Protein AF-W2TQI2-F1 (afdb_monomer_lite)

Radius of gyration: 56.39 Å; chains: 1; bounding box: 100×40×180 Å

InterPro domains:
  IPR057134 Nuclear anchorage protein 1, spectrin-like repeat domain 3 [PF24611] (2-114)

Sequence (354 aa):
MIPVLEERANNWDAFVRIRDEADIELDKLRKPLDEVLSKPRRSTNDAKKDFDVISKERKNTNILSDKVRQLQELSELLDPLESAYADVRFIDVDAEQMEKQYDDVLNELSTEIEDENLLCDSVDHFNTEMNNICDLLAGNPSKENIENIEQFQIPALRAQLSMLKERHDEANHARKHVDPDSSRFAVLEDRMQSLDALLEDAKKAAEKDEQERLIVTLTIRLSQIEAIPLREITEDSLNDIEKQVHDLPKEKVEQLQKRIEDLRNAKEQQDHTVRDTIERLAKIEEAIAALPNRQDIPTIEDRLGRMRDIRESLLNLDITAEKDIDDRAENARKTIDDMTKRDEEELQNKILRK

Secondary structure (DSSP, 8-state):
--HHHHHHHHHHHHHHHHHHHHHHHHHHHHHHHHHHHTSPSB-HHHHHHHHHHHHHHHTTTHHHHHHHHHHHHHHHHTTT-HHHHHHHHHHHHHHHHHHHHHHHHHHHHHHHHHHHHHHHHHHHHHHHHHHHHHHHHHT---HHHHHHIIIIIHHHHHHHHHHHHHHHHHHHHH-SSBPP-HHHHHHHHHHHHHHHHHHHHHHHHHHHHHHHHHHHHHHHHHHHHHTS-GGG--HHHHHHHHHHHTTS-HHHHHHHHHHHHHHHHHHHHHHHHHHHHHHHHHHHHHHHHTSPPTTS-S-HHHHHHHHHHHHHHHHSSPPPS-HHHHHHHHHHHHHHHHHHHHHHHHHHHHHTT-

Organism: Necator americanus (NCBI:txid51031)

Foldseek 3Di:
DPVLVVVLVVLVVVLVVLLVVLVVLLVVLVVLLCVQLPDFADALVVLVVSLVVLVVSLVVLVVLVVSLVSLVVSPVSNPPPVVSVVSSVVSVVSSVVSNVSSVVSNVLSVVLSVLLVVLVVLLVVLVVLLVVLLVCLVPLHAPVSLCCCVPPVLVVSVVSLVVSVVSQVVSCVPHGHHDHPVVSNVCSVVSSVVSVVSSVVSVVVNVVVVLVVLLVVLVVLLVVLVPDPLVPDDPVSLVVSLVSLVPHDPVSSVVSVVSSVVSVVVSVVLVVLVVVLVVLLVVLVVLLVPQDDPVPDPDLVVSLVSLVVSLVSLVPRDDRPDVVSVVSSVVSNVSSVVVNVVSVVVVVVVVVVD

Structure (mmCIF, N/CA/C/O backbone):
data_AF-W2TQI2-F1
#
_entry.id   AF-W2TQI2-F1
#
loop_
_atom_site.group_PDB
_atom_site.id
_atom_site.type_symbol
_atom_site.label_atom_id
_atom_site.label_alt_id
_atom_site.label_comp_id
_atom_site.label_asym_id
_atom_site.label_entity_id
_atom_site.label_seq_id
_atom_site.pdbx_PDB_ins_code
_atom_site.Cartn_x
_atom_site.Cartn_y
_atom_site.Cartn_z
_atom_site.occupancy
_atom_site.B_iso_or_equiv
_atom_site.auth_seq_id
_atom_site.auth_comp_id
_atom_site.auth_asym_id
_atom_site.auth_atom_id
_atom_site.pdbx_PDB_model_num
ATOM 1 N N . MET A 1 1 ? 46.900 8.556 -71.316 1.00 56.69 1 MET A N 1
ATOM 2 C CA . MET A 1 1 ? 46.254 8.962 -70.051 1.00 56.69 1 MET A CA 1
ATOM 3 C C . MET A 1 1 ? 47.069 10.075 -69.429 1.00 56.69 1 MET A C 1
ATOM 5 O O . MET A 1 1 ? 48.285 10.051 -69.579 1.00 56.69 1 MET A O 1
ATOM 9 N N . ILE A 1 2 ? 46.416 11.059 -68.810 1.00 72.25 2 ILE A N 1
ATOM 10 C CA . ILE A 1 2 ? 47.085 12.113 -68.037 1.00 72.25 2 ILE A CA 1
ATOM 11 C C . ILE A 1 2 ? 47.107 11.615 -66.583 1.00 72.25 2 ILE A C 1
ATOM 13 O O . ILE A 1 2 ? 46.020 11.475 -66.027 1.00 72.25 2 ILE A O 1
ATOM 17 N N . PRO A 1 3 ? 48.276 11.342 -65.972 1.00 77.56 3 PRO A N 1
ATOM 18 C CA . PRO A 1 3 ? 48.370 10.710 -64.647 1.00 77.56 3 PRO A CA 1
ATOM 19 C C . PRO A 1 3 ? 47.548 11.403 -63.551 1.00 77.56 3 PRO A C 1
ATOM 21 O O . PRO A 1 3 ? 46.918 10.744 -62.737 1.00 77.56 3 PRO A O 1
ATOM 24 N N . VAL A 1 4 ? 47.464 12.735 -63.597 1.00 79.38 4 VAL A N 1
ATOM 25 C CA . VAL A 1 4 ? 46.674 13.552 -62.655 1.00 79.38 4 VAL A CA 1
ATOM 26 C C . VAL A 1 4 ? 45.165 13.286 -62.765 1.00 79.38 4 VAL A C 1
ATOM 28 O O . VAL A 1 4 ? 44.449 13.331 -61.770 1.00 79.38 4 VAL A O 1
ATOM 31 N N . LEU A 1 5 ? 44.658 13.001 -63.970 1.00 83.50 5 LEU A N 1
ATOM 32 C CA . LEU A 1 5 ? 43.242 12.666 -64.163 1.00 83.50 5 LEU A CA 1
ATOM 33 C C . LEU A 1 5 ? 42.931 11.235 -63.714 1.00 83.50 5 LEU A C 1
ATOM 35 O O . LEU A 1 5 ? 41.824 10.976 -63.257 1.00 83.50 5 LEU A O 1
ATOM 39 N N . GLU A 1 6 ? 43.897 10.325 -63.837 1.00 88.31 6 GLU A N 1
ATOM 40 C CA . GLU A 1 6 ? 43.781 8.940 -63.372 1.00 88.31 6 GLU A CA 1
ATOM 41 C C . GLU A 1 6 ? 43.782 8.872 -61.838 1.00 88.31 6 GLU A C 1
ATOM 43 O O . GLU A 1 6 ? 42.915 8.235 -61.251 1.00 88.31 6 GLU A O 1
ATOM 48 N N . GLU A 1 7 ? 44.674 9.616 -61.177 1.00 89.31 7 GLU A N 1
ATOM 49 C CA . GLU A 1 7 ? 44.693 9.759 -59.716 1.00 89.31 7 GLU A CA 1
ATOM 50 C C . GLU A 1 7 ? 43.393 10.377 -59.181 1.00 89.31 7 GLU A C 1
ATOM 52 O O . GLU A 1 7 ? 42.789 9.848 -58.249 1.00 89.31 7 GLU A O 1
ATOM 57 N N . ARG A 1 8 ? 42.897 11.443 -59.824 1.00 90.75 8 ARG A N 1
ATOM 58 C CA . ARG A 1 8 ? 41.623 12.066 -59.440 1.00 90.75 8 ARG A CA 1
ATOM 59 C C . ARG A 1 8 ? 40.429 11.124 -59.625 1.00 90.75 8 ARG A C 1
ATOM 61 O O . ARG A 1 8 ? 39.539 11.117 -58.780 1.00 90.75 8 ARG A O 1
ATOM 68 N N . ALA A 1 9 ? 40.404 10.334 -60.700 1.00 91.75 9 ALA A N 1
ATOM 69 C CA . ALA A 1 9 ? 39.365 9.328 -60.920 1.00 91.75 9 ALA A CA 1
ATOM 70 C C . ALA A 1 9 ? 39.409 8.226 -59.848 1.00 91.75 9 ALA A C 1
ATOM 72 O O . ALA A 1 9 ? 38.374 7.891 -59.281 1.00 91.75 9 ALA A O 1
ATOM 73 N N . ASN A 1 10 ? 40.603 7.746 -59.486 1.00 94.12 10 ASN A N 1
ATOM 74 C CA . ASN A 1 10 ? 40.771 6.760 -58.416 1.00 94.12 10 ASN A CA 1
ATOM 75 C C . ASN A 1 10 ? 40.304 7.297 -57.048 1.00 94.12 10 ASN A C 1
ATOM 77 O O . ASN A 1 10 ? 39.670 6.565 -56.286 1.00 94.12 10 ASN A O 1
ATOM 81 N N . ASN A 1 11 ? 40.576 8.572 -56.742 1.00 94.12 11 ASN A N 1
ATOM 82 C CA . ASN A 1 11 ? 40.094 9.223 -55.518 1.00 94.12 11 ASN A CA 1
ATOM 83 C C . ASN A 1 11 ? 38.564 9.344 -55.503 1.00 94.12 11 ASN A C 1
ATOM 85 O O . ASN A 1 11 ? 37.943 9.138 -54.464 1.00 94.12 11 ASN A O 1
ATOM 89 N N . TRP A 1 12 ? 37.952 9.628 -56.656 1.00 95.94 12 TRP A N 1
ATOM 90 C CA . TRP A 1 12 ? 36.496 9.665 -56.793 1.00 95.94 12 TRP A CA 1
ATOM 91 C C . TRP A 1 12 ? 35.864 8.284 -56.589 1.00 95.94 12 TRP A C 1
ATOM 93 O O . TRP A 1 12 ? 34.917 8.156 -55.816 1.00 95.94 12 TRP A O 1
ATOM 103 N N . ASP A 1 13 ? 36.421 7.236 -57.199 1.00 96.19 13 ASP A N 1
ATOM 104 C CA . ASP A 1 13 ? 35.934 5.863 -57.018 1.00 96.19 13 ASP A CA 1
ATOM 105 C C . ASP A 1 13 ? 36.060 5.403 -55.554 1.00 96.19 13 ASP A C 1
ATOM 107 O O . ASP A 1 13 ? 35.185 4.711 -55.027 1.00 96.19 13 ASP A O 1
ATOM 111 N N . ALA A 1 14 ? 37.135 5.806 -54.867 1.00 96.12 14 ALA A N 1
ATOM 112 C CA . ALA A 1 14 ? 37.296 5.562 -53.438 1.00 96.12 14 ALA A CA 1
ATOM 113 C C . ALA A 1 14 ? 36.265 6.333 -52.599 1.00 96.12 14 ALA A C 1
ATOM 115 O O . ALA A 1 14 ? 35.694 5.748 -51.679 1.00 96.12 14 ALA A O 1
ATOM 116 N N . PHE A 1 15 ? 36.001 7.600 -52.932 1.00 97.31 15 PHE A N 1
ATOM 117 C CA . PHE A 1 15 ? 35.009 8.431 -52.248 1.00 97.31 15 PHE A CA 1
ATOM 118 C C . PHE A 1 15 ? 33.611 7.817 -52.340 1.00 97.31 15 PHE A C 1
ATOM 120 O O . PHE A 1 15 ? 32.982 7.578 -51.312 1.00 97.31 15 PHE A O 1
ATOM 127 N N . VAL A 1 16 ? 33.159 7.479 -53.553 1.00 96.62 16 VAL A N 1
ATOM 128 C CA . VAL A 1 16 ? 31.842 6.862 -53.781 1.00 96.62 16 VAL A CA 1
ATOM 129 C C . VAL A 1 16 ? 31.713 5.551 -53.011 1.00 96.62 16 VAL A C 1
ATOM 131 O O . VAL A 1 16 ? 30.713 5.338 -52.334 1.00 96.62 16 VAL A O 1
ATOM 134 N N . ARG A 1 17 ? 32.745 4.698 -53.037 1.00 97.50 17 ARG A N 1
ATOM 135 C CA . ARG A 1 17 ? 32.730 3.436 -52.289 1.00 97.50 17 ARG A CA 1
ATOM 136 C C . ARG A 1 17 ? 32.569 3.659 -50.784 1.00 97.50 17 ARG A C 1
ATOM 138 O O . ARG A 1 17 ? 31.756 2.986 -50.165 1.00 97.50 17 ARG A O 1
ATOM 145 N N . ILE A 1 18 ? 33.339 4.574 -50.192 1.00 96.81 18 ILE A N 1
ATOM 146 C CA . ILE A 1 18 ? 33.266 4.839 -48.745 1.00 96.81 18 ILE A CA 1
ATOM 147 C C . ILE A 1 18 ? 31.923 5.477 -48.376 1.00 96.81 18 ILE A C 1
ATOM 149 O O . ILE A 1 18 ? 31.389 5.162 -47.317 1.00 96.81 18 ILE A O 1
ATOM 153 N N . ARG A 1 19 ? 31.365 6.326 -49.244 1.00 96.62 19 ARG A N 1
ATOM 154 C CA . ARG A 1 19 ? 30.054 6.948 -49.046 1.00 96.62 19 ARG A CA 1
ATOM 155 C C . ARG A 1 19 ? 28.956 5.887 -49.015 1.00 96.62 19 ARG A C 1
ATOM 157 O O . ARG A 1 19 ? 28.217 5.812 -48.044 1.00 96.62 19 ARG A O 1
ATOM 164 N N . ASP A 1 20 ? 28.923 5.015 -50.019 1.00 96.19 20 ASP A N 1
ATOM 165 C CA . ASP A 1 20 ? 27.939 3.933 -50.092 1.00 96.19 20 ASP A CA 1
ATOM 166 C C . ASP A 1 20 ? 28.111 2.940 -48.918 1.00 96.19 20 ASP A C 1
ATOM 168 O O . ASP A 1 20 ? 27.135 2.419 -48.382 1.00 96.19 20 ASP A O 1
ATOM 172 N N . GLU A 1 21 ? 29.348 2.688 -48.469 1.00 96.25 21 GLU A N 1
ATOM 173 C CA . GLU A 1 21 ? 29.613 1.920 -47.244 1.00 96.25 21 GLU A CA 1
ATOM 174 C C . GLU A 1 21 ? 29.075 2.622 -45.987 1.00 96.25 21 GLU A C 1
ATOM 176 O O . GLU A 1 21 ? 28.524 1.949 -45.118 1.00 96.25 21 GLU A O 1
ATOM 181 N N . ALA A 1 22 ? 29.224 3.946 -45.876 1.00 95.25 22 ALA A N 1
ATOM 182 C CA . ALA A 1 22 ? 28.706 4.723 -44.753 1.00 95.25 22 ALA A CA 1
ATOM 183 C C . ALA A 1 22 ? 27.172 4.689 -44.705 1.00 95.25 22 ALA A C 1
ATOM 185 O O . ALA A 1 22 ? 26.623 4.447 -43.634 1.00 95.25 22 ALA A O 1
ATOM 186 N N . ASP A 1 23 ? 26.493 4.814 -45.849 1.00 94.19 23 ASP A N 1
ATOM 187 C CA . ASP A 1 23 ? 25.033 4.671 -45.948 1.00 94.19 23 ASP A CA 1
ATOM 188 C C . ASP A 1 23 ? 24.568 3.277 -45.495 1.00 94.19 23 ASP A C 1
ATOM 190 O O . ASP A 1 23 ? 23.611 3.137 -44.731 1.00 94.19 23 ASP A O 1
ATOM 194 N N . ILE A 1 24 ? 25.285 2.222 -45.902 1.00 95.25 24 ILE A N 1
ATOM 195 C CA . ILE A 1 24 ? 24.993 0.849 -45.468 1.00 95.25 24 ILE A CA 1
ATOM 196 C C . ILE A 1 24 ? 25.167 0.696 -43.950 1.00 95.25 24 ILE A C 1
ATOM 198 O O . ILE A 1 24 ? 24.368 0.004 -43.312 1.00 95.25 24 ILE A O 1
ATOM 202 N N . GLU A 1 25 ? 26.214 1.281 -43.363 1.00 94.69 25 GLU A N 1
ATOM 203 C CA . GLU A 1 25 ? 26.423 1.241 -41.911 1.00 94.69 25 GLU A CA 1
ATOM 204 C C . GLU A 1 25 ? 25.382 2.078 -41.157 1.00 94.69 25 GLU A C 1
ATOM 206 O O . GLU A 1 25 ? 24.876 1.615 -40.133 1.00 94.69 25 GLU A O 1
ATOM 211 N N . LEU A 1 26 ? 24.981 3.239 -41.688 1.00 94.12 26 LEU A N 1
ATOM 212 C CA . LEU A 1 26 ? 23.878 4.036 -41.149 1.00 94.12 26 LEU A CA 1
ATOM 213 C C . LEU A 1 26 ? 22.585 3.206 -41.107 1.00 94.12 26 LEU A C 1
ATOM 215 O O . LEU A 1 26 ? 21.967 3.061 -40.053 1.00 94.12 26 LEU A O 1
ATOM 219 N N . ASP A 1 27 ? 22.206 2.568 -42.214 1.00 94.12 27 ASP A N 1
ATOM 220 C CA . ASP A 1 27 ? 21.007 1.726 -42.270 1.00 94.12 27 ASP A CA 1
ATOM 221 C C . ASP A 1 27 ? 21.070 0.536 -41.300 1.00 94.12 27 ASP A C 1
ATOM 223 O O . ASP A 1 27 ? 20.061 0.155 -40.697 1.00 94.12 27 ASP A O 1
ATOM 227 N N . LYS A 1 28 ? 22.247 -0.080 -41.130 1.00 94.50 28 LYS A N 1
ATOM 228 C CA . LYS A 1 28 ? 22.436 -1.173 -40.162 1.00 94.50 28 LYS A CA 1
ATOM 229 C C . LYS A 1 28 ? 22.259 -0.692 -38.730 1.00 94.50 28 LYS A C 1
ATOM 231 O O . LYS A 1 28 ? 21.572 -1.366 -37.967 1.00 94.50 28 LYS A O 1
ATOM 236 N N . LEU A 1 29 ? 22.856 0.444 -38.382 1.00 94.81 29 LEU A N 1
ATOM 237 C CA . LEU A 1 29 ? 22.765 1.029 -37.048 1.00 94.81 29 LEU A CA 1
ATOM 238 C C . LEU A 1 29 ? 21.375 1.612 -36.772 1.00 94.81 29 LEU A C 1
ATOM 240 O O . LEU A 1 29 ? 20.972 1.694 -35.620 1.00 94.81 29 LEU A O 1
ATOM 244 N N . ARG A 1 30 ? 20.593 1.963 -37.792 1.00 94.88 30 ARG A N 1
ATOM 245 C CA . ARG A 1 30 ? 19.229 2.466 -37.604 1.00 94.88 30 ARG A CA 1
ATOM 246 C C . ARG A 1 30 ? 18.216 1.373 -37.250 1.00 94.88 30 ARG A C 1
ATOM 248 O O . ARG A 1 30 ? 17.326 1.600 -36.436 1.00 94.88 30 ARG A O 1
ATOM 255 N N . LYS A 1 31 ? 18.357 0.169 -37.818 1.00 94.94 31 LYS A N 1
ATOM 256 C CA . LYS A 1 31 ? 17.384 -0.931 -37.644 1.00 94.94 31 LYS A CA 1
ATOM 257 C C . LYS A 1 31 ? 17.072 -1.291 -36.183 1.00 94.94 31 LYS A C 1
ATOM 259 O O . LYS A 1 31 ? 15.888 -1.357 -35.862 1.00 94.94 31 LYS A O 1
ATOM 264 N N . PRO A 1 32 ? 18.060 -1.497 -35.287 1.00 94.56 32 PRO A N 1
ATOM 265 C CA . PRO A 1 32 ? 17.781 -1.820 -33.887 1.00 94.56 32 PRO A CA 1
ATOM 266 C C . PRO A 1 32 ? 16.970 -0.728 -33.184 1.00 94.56 32 PRO A C 1
ATOM 268 O O . PRO A 1 32 ? 16.084 -1.030 -32.386 1.00 94.56 32 PRO A O 1
ATOM 271 N N . LEU A 1 33 ? 17.246 0.538 -33.505 1.00 94.56 33 LEU A N 1
ATOM 272 C CA . LEU A 1 33 ? 16.534 1.682 -32.950 1.00 94.56 33 LEU A CA 1
ATOM 273 C C . LEU A 1 33 ? 15.068 1.692 -33.407 1.00 94.56 33 LEU A C 1
ATOM 275 O O . LEU A 1 33 ? 14.168 1.778 -32.574 1.00 94.56 33 LEU A O 1
ATOM 279 N N . ASP A 1 34 ? 14.821 1.525 -34.709 1.00 95.00 34 ASP A N 1
ATOM 280 C CA . ASP A 1 34 ? 13.466 1.459 -35.272 1.00 95.00 34 ASP A CA 1
ATOM 281 C C . ASP A 1 34 ? 12.672 0.260 -34.711 1.00 95.00 34 ASP A C 1
ATOM 283 O O . ASP A 1 34 ? 11.479 0.368 -34.408 1.00 95.00 34 ASP A O 1
ATOM 287 N N . GLU A 1 35 ? 13.330 -0.888 -34.515 1.00 95.19 35 GLU A N 1
ATOM 288 C CA . GLU A 1 35 ? 12.731 -2.070 -33.887 1.00 95.19 35 GLU A CA 1
ATOM 289 C C . GLU A 1 35 ? 12.312 -1.811 -32.437 1.00 95.19 35 GLU A C 1
ATOM 291 O O . GLU A 1 35 ? 11.266 -2.294 -32.016 1.00 95.19 35 GLU A O 1
ATOM 296 N N . VAL A 1 36 ? 13.091 -1.054 -31.661 1.00 94.50 36 VAL A N 1
ATOM 297 C CA . VAL A 1 36 ? 12.741 -0.712 -30.274 1.00 94.50 36 VAL A CA 1
ATOM 298 C C . VAL A 1 36 ? 11.642 0.347 -30.216 1.00 94.50 36 VAL A C 1
ATOM 300 O O . VAL A 1 36 ? 10.693 0.187 -29.451 1.00 94.50 36 VAL A O 1
ATOM 303 N N . LEU A 1 37 ? 11.728 1.387 -31.047 1.00 93.31 37 LEU A N 1
ATOM 304 C CA . LEU A 1 37 ? 10.757 2.486 -31.088 1.00 93.31 37 LEU A CA 1
ATOM 305 C C . LEU A 1 37 ? 9.374 2.056 -31.592 1.00 93.31 37 LEU A C 1
ATOM 307 O O . LEU A 1 37 ? 8.369 2.669 -31.240 1.00 93.31 37 LEU A O 1
ATOM 311 N N . SER A 1 38 ? 9.310 1.016 -32.425 1.00 94.56 38 SER A N 1
ATOM 312 C CA . SER A 1 38 ? 8.046 0.487 -32.951 1.00 94.56 38 SER A CA 1
ATOM 313 C C . SER A 1 38 ? 7.336 -0.483 -32.004 1.00 94.56 38 SER A C 1
ATOM 315 O O . SER A 1 38 ? 6.170 -0.818 -32.238 1.00 94.56 38 SER A O 1
ATOM 317 N N . LYS A 1 39 ? 7.999 -0.944 -30.934 1.00 94.50 39 LYS A N 1
ATOM 318 C CA . LYS A 1 39 ? 7.375 -1.832 -29.949 1.00 94.50 39 LYS A CA 1
ATOM 319 C C . LYS A 1 39 ? 6.311 -1.083 -29.144 1.00 94.50 39 LYS A C 1
ATOM 321 O O . LYS A 1 39 ? 6.506 0.080 -28.796 1.00 94.50 39 LYS A O 1
ATOM 326 N N . PRO A 1 40 ? 5.204 -1.754 -28.781 1.00 94.56 40 PRO A N 1
ATOM 327 C CA . PRO A 1 40 ? 4.307 -1.218 -27.771 1.00 94.56 40 PRO A CA 1
ATOM 328 C C . PRO A 1 40 ? 5.018 -1.124 -26.412 1.00 94.56 40 PRO A C 1
ATOM 330 O O . PRO A 1 40 ? 6.092 -1.705 -26.200 1.00 94.56 40 PRO A O 1
ATOM 333 N N . ARG A 1 41 ? 4.369 -0.433 -25.469 1.00 94.62 41 ARG A N 1
ATOM 334 C CA . ARG A 1 41 ? 4.759 -0.468 -24.057 1.00 94.62 41 ARG A CA 1
ATOM 335 C C . ARG A 1 41 ? 4.865 -1.914 -23.575 1.00 94.62 41 ARG A C 1
ATOM 337 O O . ARG A 1 41 ? 4.083 -2.773 -23.989 1.00 94.62 41 ARG A O 1
ATOM 344 N N . ARG A 1 42 ? 5.863 -2.188 -22.742 1.00 94.69 42 ARG A N 1
ATOM 345 C CA . ARG A 1 42 ? 6.228 -3.549 -22.333 1.00 94.69 42 ARG A CA 1
ATOM 346 C C . ARG A 1 42 ? 6.753 -3.594 -20.910 1.00 94.69 42 ARG A C 1
ATOM 348 O O . ARG A 1 42 ? 7.047 -2.565 -20.313 1.00 94.69 42 ARG A O 1
ATOM 355 N N . SER A 1 43 ? 6.905 -4.808 -20.389 1.00 94.81 43 SER A N 1
ATOM 356 C CA . SER A 1 43 ? 7.421 -5.025 -19.039 1.00 94.81 43 SER A CA 1
ATOM 357 C C . SER A 1 43 ? 8.823 -4.435 -18.851 1.00 94.81 43 SER A C 1
ATOM 359 O O . SER A 1 43 ? 9.624 -4.394 -19.790 1.00 94.81 43 SER A O 1
ATOM 361 N N . THR A 1 44 ? 9.165 -4.083 -17.612 1.00 94.69 44 THR A N 1
ATOM 362 C CA . THR A 1 44 ? 10.508 -3.622 -17.220 1.00 94.69 44 THR A CA 1
ATOM 363 C C . THR A 1 44 ? 11.612 -4.584 -17.668 1.00 94.69 44 THR A C 1
ATOM 365 O O . THR A 1 44 ? 12.676 -4.161 -18.115 1.00 94.69 44 THR A O 1
ATOM 368 N N . ASN A 1 45 ? 11.354 -5.896 -17.616 1.00 94.69 45 ASN A N 1
ATOM 369 C CA . ASN A 1 45 ? 12.313 -6.916 -18.042 1.00 94.69 45 ASN A CA 1
ATOM 370 C C . ASN A 1 45 ? 12.571 -6.891 -19.552 1.00 94.69 45 ASN A C 1
ATOM 372 O O . ASN A 1 45 ? 13.707 -7.090 -19.983 1.00 94.69 45 ASN A O 1
ATOM 376 N N . ASP A 1 46 ? 11.538 -6.665 -20.361 1.00 95.81 46 ASP A N 1
ATOM 377 C CA . ASP A 1 46 ? 11.690 -6.592 -21.815 1.00 95.81 46 ASP A CA 1
ATOM 378 C C . ASP A 1 46 ? 12.270 -5.245 -22.253 1.00 95.81 46 ASP A C 1
ATOM 380 O O . ASP A 1 46 ? 13.132 -5.213 -23.131 1.00 95.81 46 ASP A O 1
ATOM 384 N N . ALA A 1 47 ? 11.898 -4.150 -21.585 1.00 96.31 47 ALA A N 1
ATOM 385 C CA . ALA A 1 47 ? 12.528 -2.846 -21.775 1.00 96.31 47 ALA A CA 1
ATOM 386 C C . ALA A 1 47 ? 14.031 -2.886 -21.445 1.00 96.31 47 ALA A C 1
ATOM 388 O O . ALA A 1 47 ? 14.837 -2.319 -22.178 1.00 96.31 47 ALA A O 1
ATOM 389 N N . LYS A 1 48 ? 14.432 -3.630 -20.406 1.00 96.69 48 LYS A N 1
ATOM 390 C CA . LYS A 1 48 ? 15.843 -3.824 -20.047 1.00 96.69 48 LYS A CA 1
ATOM 391 C C . LYS A 1 48 ? 16.633 -4.596 -21.105 1.00 96.69 48 LYS A C 1
ATOM 393 O O . LYS A 1 48 ? 17.761 -4.225 -21.408 1.00 96.69 48 LYS A O 1
ATOM 398 N N . LYS A 1 49 ? 16.039 -5.628 -21.715 1.00 96.56 49 LYS A N 1
ATOM 399 C CA . LYS A 1 49 ? 16.671 -6.328 -22.850 1.00 96.56 49 LYS A CA 1
ATOM 400 C C . LYS A 1 49 ? 16.895 -5.382 -24.025 1.00 96.56 49 LYS A C 1
ATOM 402 O O . LYS A 1 49 ? 17.941 -5.439 -24.661 1.00 96.56 49 LYS A O 1
ATOM 407 N N . ASP A 1 50 ? 15.923 -4.517 -24.300 1.00 96.00 50 ASP A N 1
ATOM 408 C CA . ASP A 1 50 ? 16.049 -3.528 -25.367 1.00 96.00 50 ASP A CA 1
ATOM 409 C C . ASP A 1 50 ? 17.117 -2.485 -25.046 1.00 96.00 50 ASP A C 1
ATOM 411 O O . ASP A 1 50 ? 17.936 -2.182 -25.908 1.00 96.00 50 ASP A O 1
ATOM 415 N N . PHE A 1 51 ? 17.186 -2.012 -23.800 1.00 97.06 51 PHE A N 1
ATOM 416 C CA . PHE A 1 51 ? 18.274 -1.155 -23.336 1.00 97.06 51 PHE A CA 1
ATOM 417 C C . PHE A 1 51 ? 19.646 -1.808 -23.564 1.00 97.06 51 PHE A C 1
ATOM 419 O O . PHE A 1 51 ? 20.543 -1.172 -24.114 1.00 97.06 51 PHE A O 1
ATOM 426 N N . ASP A 1 52 ? 19.809 -3.089 -23.218 1.00 96.56 52 ASP A N 1
ATOM 427 C CA . ASP A 1 52 ? 21.070 -3.816 -23.411 1.00 96.56 52 ASP A CA 1
ATOM 428 C C . ASP A 1 52 ? 21.449 -3.939 -24.899 1.00 96.56 52 ASP A C 1
ATOM 430 O O . ASP A 1 52 ? 22.622 -3.784 -25.260 1.00 96.56 52 ASP A O 1
ATOM 434 N N . VAL A 1 53 ? 20.466 -4.188 -25.774 1.00 95.44 53 VAL A N 1
ATOM 435 C CA . VAL A 1 53 ? 20.663 -4.233 -27.234 1.00 95.44 53 VAL A CA 1
ATOM 436 C C . VAL A 1 53 ? 21.104 -2.866 -27.758 1.00 95.44 53 VAL A C 1
ATOM 438 O O . VAL A 1 53 ? 22.148 -2.768 -28.400 1.00 95.44 53 VAL A O 1
ATOM 441 N N . ILE A 1 54 ? 20.363 -1.805 -27.436 1.00 96.25 54 ILE A N 1
ATOM 442 C CA . ILE A 1 54 ? 20.646 -0.439 -27.895 1.00 96.25 54 ILE A CA 1
ATOM 443 C C . ILE A 1 54 ? 21.985 0.063 -27.342 1.00 96.25 54 ILE A C 1
ATOM 445 O O . ILE A 1 54 ? 22.774 0.647 -28.079 1.00 96.25 54 ILE A O 1
ATOM 449 N N . SER A 1 55 ? 22.309 -0.233 -26.081 1.00 96.00 55 SER A N 1
ATOM 450 C CA . SER A 1 55 ? 23.584 0.141 -25.457 1.00 96.00 55 SER A CA 1
ATOM 451 C C . SER A 1 55 ? 24.776 -0.537 -26.133 1.00 96.00 55 SER A C 1
ATOM 453 O O . SER A 1 55 ? 25.858 0.045 -26.257 1.00 96.00 55 SER A O 1
ATOM 455 N N . LYS A 1 56 ? 24.595 -1.780 -26.592 1.00 95.19 56 LYS A N 1
ATOM 456 C CA . LYS A 1 56 ? 25.617 -2.495 -27.352 1.00 95.19 56 LYS A CA 1
ATOM 457 C C . LYS A 1 56 ? 25.814 -1.877 -28.735 1.00 95.19 56 LYS A C 1
ATOM 459 O O . LYS A 1 56 ? 26.960 -1.642 -29.108 1.00 95.19 56 LYS A O 1
ATOM 464 N N . GLU A 1 57 ? 24.737 -1.599 -29.463 1.00 93.50 57 GLU A N 1
ATOM 465 C CA . GLU A 1 57 ? 24.822 -1.021 -30.811 1.00 93.50 57 GLU A CA 1
ATOM 466 C C . GLU A 1 57 ? 25.317 0.431 -30.797 1.00 93.50 57 GLU A C 1
ATOM 468 O O . GLU A 1 57 ? 26.129 0.806 -31.640 1.00 93.50 57 GLU A O 1
ATOM 473 N N . ARG A 1 58 ? 24.985 1.211 -29.760 1.00 93.44 58 ARG A N 1
ATOM 474 C CA . ARG A 1 58 ? 25.535 2.559 -29.540 1.00 93.44 58 ARG A CA 1
ATOM 475 C C . ARG A 1 58 ? 27.067 2.577 -29.497 1.00 93.44 58 ARG A C 1
ATOM 477 O O . ARG A 1 58 ? 27.687 3.525 -29.958 1.00 93.44 58 ARG A O 1
ATOM 484 N N . LYS A 1 59 ? 27.718 1.520 -29.000 1.00 92.06 59 LYS A N 1
ATOM 485 C CA . LYS A 1 59 ? 29.195 1.439 -28.979 1.00 92.06 59 LYS A CA 1
ATOM 486 C C . LYS A 1 59 ? 29.810 1.278 -30.371 1.00 92.06 59 LYS A C 1
ATOM 488 O O . LYS A 1 59 ? 31.000 1.547 -30.534 1.00 92.06 59 LYS A O 1
ATOM 493 N N . ASN A 1 60 ? 29.020 0.845 -31.352 1.00 91.62 60 ASN A N 1
ATOM 494 C CA . ASN A 1 60 ? 29.467 0.633 -32.723 1.00 91.62 60 ASN A CA 1
ATOM 495 C C . ASN A 1 60 ? 29.382 1.911 -33.577 1.00 91.62 60 ASN A C 1
ATOM 497 O O . ASN A 1 60 ? 29.938 1.915 -34.671 1.00 91.62 60 ASN A O 1
ATOM 501 N N . THR A 1 61 ? 28.763 3.003 -33.102 1.00 91.19 61 THR A N 1
ATOM 502 C CA . THR A 1 61 ? 28.556 4.230 -33.905 1.00 91.19 61 THR A CA 1
ATOM 503 C C . THR A 1 61 ? 29.855 4.922 -34.314 1.00 91.19 61 THR A C 1
ATOM 505 O O . THR A 1 61 ? 29.898 5.562 -35.360 1.00 91.19 61 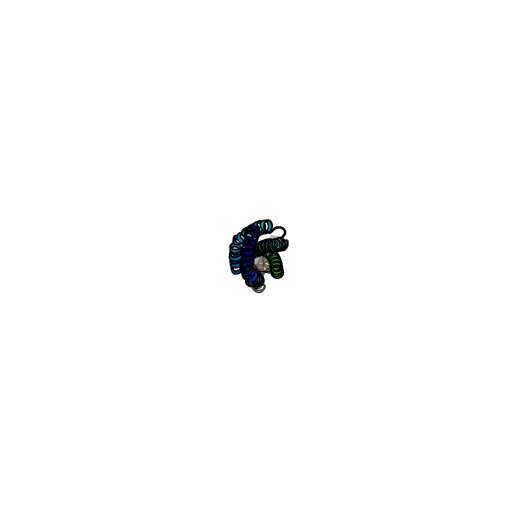THR A O 1
ATOM 508 N N . ASN A 1 62 ? 30.950 4.707 -33.573 1.00 90.44 62 ASN A N 1
ATOM 509 C CA . ASN A 1 62 ? 32.281 5.228 -33.910 1.00 90.44 62 ASN A CA 1
ATOM 510 C C . ASN A 1 62 ? 32.748 4.831 -35.324 1.00 90.44 62 ASN A C 1
ATOM 512 O O . ASN A 1 62 ? 33.560 5.541 -35.917 1.00 90.44 62 ASN A O 1
ATOM 516 N N . ILE A 1 63 ? 32.217 3.733 -35.884 1.00 92.31 63 ILE A N 1
ATOM 517 C CA . ILE A 1 63 ? 32.496 3.332 -37.268 1.00 92.31 63 ILE A CA 1
ATOM 518 C C . ILE A 1 63 ? 32.122 4.431 -38.271 1.00 92.31 63 ILE A C 1
ATOM 520 O O . ILE A 1 63 ? 32.811 4.594 -39.275 1.00 92.31 63 ILE A O 1
ATOM 524 N N . LEU A 1 64 ? 31.074 5.212 -37.990 1.00 93.00 64 LEU A N 1
ATOM 525 C CA . LEU A 1 64 ? 30.624 6.306 -38.846 1.00 93.00 64 LEU A CA 1
ATOM 526 C C . LEU A 1 64 ? 31.579 7.498 -38.776 1.00 93.00 64 LEU A C 1
ATOM 528 O O . LEU A 1 64 ? 31.928 8.043 -39.816 1.00 93.00 64 LEU A O 1
ATOM 532 N N . SER A 1 65 ? 32.092 7.839 -37.590 1.00 92.44 65 SER A N 1
ATOM 533 C CA . SER A 1 65 ? 33.093 8.906 -37.431 1.00 92.44 65 SER A CA 1
ATOM 534 C C . SER A 1 65 ? 34.378 8.600 -38.215 1.00 92.44 65 SER A C 1
ATOM 536 O O . SER A 1 65 ? 34.908 9.460 -38.925 1.00 92.44 65 SER A O 1
ATOM 538 N N . ASP A 1 66 ? 34.831 7.341 -38.197 1.00 94.19 66 ASP A N 1
ATOM 539 C CA . ASP A 1 66 ? 35.966 6.898 -39.013 1.00 94.19 66 ASP A CA 1
ATOM 540 C C . ASP A 1 66 ? 35.707 7.023 -40.523 1.00 94.19 66 ASP A C 1
ATOM 542 O O . ASP A 1 66 ? 36.637 7.313 -41.286 1.00 94.19 66 ASP A O 1
ATOM 546 N N . LYS A 1 67 ? 34.466 6.792 -40.972 1.00 93.69 67 LYS A N 1
ATOM 547 C CA . LYS A 1 67 ? 34.061 6.934 -42.380 1.00 93.69 67 LYS A CA 1
ATOM 548 C C . LYS A 1 67 ? 33.942 8.402 -42.785 1.00 93.69 67 LYS A C 1
ATOM 550 O O . LYS A 1 67 ? 34.481 8.761 -43.829 1.00 93.69 67 LYS A O 1
ATOM 555 N N . VAL A 1 68 ? 33.343 9.255 -41.951 1.00 95.94 68 VAL A N 1
ATOM 556 C CA . VAL A 1 68 ? 33.257 10.712 -42.166 1.00 95.94 68 VAL A CA 1
ATOM 557 C C . VAL A 1 68 ? 34.653 11.313 -42.317 1.00 95.94 68 VAL A C 1
ATOM 559 O O . VAL A 1 68 ? 34.910 12.023 -43.287 1.00 95.94 68 VAL A O 1
ATOM 562 N N . ARG A 1 69 ? 35.598 10.947 -41.438 1.00 96.31 69 ARG A N 1
ATOM 563 C CA . ARG A 1 69 ? 36.993 11.405 -41.541 1.00 96.31 69 ARG A CA 1
ATOM 564 C C . ARG A 1 69 ? 37.633 11.019 -42.878 1.00 96.31 69 ARG A C 1
ATOM 566 O O . ARG A 1 69 ? 38.255 11.857 -43.522 1.00 96.31 69 ARG A O 1
ATOM 573 N N . GLN A 1 70 ? 37.466 9.768 -43.312 1.00 96.38 70 GLN A N 1
ATOM 574 C CA . GLN A 1 70 ? 37.995 9.299 -44.600 1.00 96.38 70 GLN A CA 1
ATOM 575 C C . GLN A 1 70 ? 37.356 10.024 -45.792 1.00 96.38 70 GLN A C 1
ATOM 577 O O . GLN A 1 70 ? 38.052 10.372 -46.746 1.00 96.38 70 GLN A O 1
ATOM 582 N N . LEU A 1 71 ? 36.044 10.268 -45.746 1.00 96.94 71 LEU A N 1
ATOM 583 C CA . LEU A 1 71 ? 35.341 11.021 -46.784 1.00 96.94 71 LEU A CA 1
ATOM 584 C C . LEU A 1 71 ? 35.812 12.474 -46.838 1.00 96.94 71 LEU A C 1
ATOM 586 O O . LEU A 1 71 ? 35.964 13.017 -47.931 1.00 96.94 71 LEU A O 1
ATOM 590 N N . GLN A 1 72 ? 36.098 13.084 -45.689 1.00 96.44 72 GLN A N 1
ATOM 591 C CA . GLN A 1 72 ? 36.605 14.448 -45.619 1.00 96.44 72 GLN A CA 1
ATOM 592 C C . GLN A 1 72 ? 38.009 14.562 -46.226 1.00 96.44 72 GLN A C 1
ATOM 594 O O . GLN A 1 72 ? 38.220 15.401 -47.101 1.00 96.44 72 GLN A O 1
ATOM 599 N N . GLU A 1 73 ? 38.922 13.651 -45.876 1.00 96.75 73 GLU A N 1
ATOM 600 C CA . GLU A 1 73 ? 40.260 13.563 -46.486 1.00 96.75 73 GLU A CA 1
ATOM 601 C C . GLU A 1 73 ? 40.168 13.404 -48.019 1.00 96.75 73 GLU A C 1
ATOM 603 O O . GLU A 1 73 ? 40.870 14.081 -48.772 1.00 96.75 73 GLU A O 1
ATOM 608 N N . LEU A 1 74 ? 39.256 12.555 -48.509 1.00 95.75 74 LEU A N 1
ATOM 609 C CA . LEU A 1 74 ? 39.035 12.368 -49.947 1.00 95.75 74 LEU A CA 1
ATOM 610 C C . LEU A 1 74 ? 38.370 13.577 -50.621 1.00 95.75 74 LEU A C 1
ATOM 612 O O . LEU A 1 74 ? 38.708 13.876 -51.766 1.00 95.75 74 LEU A O 1
ATOM 616 N N . SER A 1 75 ? 37.462 14.291 -49.948 1.00 95.81 75 SER A N 1
ATOM 617 C CA . SER A 1 75 ? 36.840 15.503 -50.503 1.00 95.81 75 SER A CA 1
ATOM 618 C C . SER A 1 75 ? 37.857 16.622 -50.734 1.00 95.81 75 SER A C 1
ATOM 620 O O . SER A 1 75 ? 37.798 17.286 -51.768 1.00 95.81 75 SER A O 1
ATOM 622 N N . GLU A 1 76 ? 38.851 16.754 -49.849 1.00 95.44 76 GLU A N 1
ATOM 623 C CA . GLU A 1 76 ? 39.946 17.719 -49.998 1.00 95.44 76 GLU A CA 1
ATOM 624 C C . GLU A 1 76 ? 40.836 17.372 -51.202 1.00 95.44 76 GLU A C 1
ATOM 626 O O . GLU A 1 76 ? 41.217 18.247 -51.979 1.00 95.44 76 GLU A O 1
ATOM 631 N N . LEU A 1 77 ? 41.107 16.080 -51.428 1.00 94.38 77 LEU A N 1
ATOM 632 C CA . LEU A 1 77 ? 41.841 15.603 -52.611 1.00 94.38 77 LEU A CA 1
ATOM 633 C C . LEU A 1 77 ? 41.055 15.763 -53.924 1.00 94.38 77 LEU A C 1
ATOM 635 O O . LEU A 1 77 ? 41.636 15.695 -55.012 1.00 94.38 77 LEU A O 1
ATOM 639 N N . LEU A 1 78 ? 39.738 15.951 -53.839 1.00 93.62 78 LEU A N 1
ATOM 640 C CA . LEU A 1 78 ? 38.837 16.135 -54.975 1.00 93.62 78 LEU A CA 1
ATOM 641 C C . LEU A 1 78 ? 38.508 17.606 -55.255 1.00 93.62 78 LEU A C 1
ATOM 643 O O . LEU A 1 78 ? 37.746 17.876 -56.191 1.00 93.62 78 LEU A O 1
ATOM 647 N N . ASP A 1 79 ? 39.106 18.546 -54.519 1.00 91.75 79 ASP A N 1
ATOM 648 C CA . ASP A 1 79 ? 38.901 19.985 -54.679 1.00 91.75 79 ASP A CA 1
ATOM 649 C C . ASP A 1 79 ? 39.017 20.440 -56.158 1.00 91.75 79 ASP A C 1
ATOM 651 O O . ASP A 1 79 ? 39.857 19.942 -56.927 1.00 91.75 79 ASP A O 1
ATOM 655 N N . PRO A 1 80 ? 38.137 21.330 -56.655 1.00 92.12 80 PRO A N 1
ATOM 656 C CA . PRO A 1 80 ? 37.038 22.018 -55.967 1.00 92.12 80 PRO A CA 1
ATOM 657 C C . PRO A 1 80 ? 35.672 21.322 -56.145 1.00 92.12 80 PRO A C 1
ATOM 659 O O . PRO A 1 80 ? 34.677 21.965 -56.480 1.00 92.12 80 PRO A O 1
ATOM 662 N N . LEU A 1 81 ? 35.599 19.990 -56.026 1.00 92.88 81 LEU A N 1
ATOM 663 C CA . LEU A 1 81 ? 34.346 19.256 -56.236 1.00 92.88 81 LEU A CA 1
ATOM 664 C C . LEU A 1 81 ? 33.369 19.429 -55.056 1.00 92.88 81 LEU A C 1
ATOM 666 O O . LEU A 1 81 ? 33.317 18.610 -54.144 1.00 92.88 81 LEU A O 1
ATOM 670 N N . GLU A 1 82 ? 32.535 20.467 -55.123 1.00 93.56 82 GLU A N 1
ATOM 671 C CA . GLU A 1 82 ? 31.549 20.826 -54.086 1.00 93.56 82 GLU A CA 1
ATOM 672 C C . GLU A 1 82 ? 30.576 19.698 -53.707 1.00 93.56 82 GLU A C 1
ATOM 674 O O . GLU A 1 82 ? 30.168 19.590 -52.552 1.00 93.56 82 GLU A O 1
ATOM 679 N N . SER A 1 83 ? 30.214 18.822 -54.651 1.00 94.00 83 SER A N 1
ATOM 680 C CA . SER A 1 83 ? 29.318 17.696 -54.359 1.00 94.00 83 SER A CA 1
ATOM 681 C C . SER A 1 83 ? 29.917 16.714 -53.349 1.00 94.00 83 SER A C 1
ATOM 683 O O . SER A 1 83 ? 29.178 16.163 -52.545 1.00 94.00 83 SER A O 1
ATOM 685 N N . ALA A 1 84 ? 31.243 16.526 -53.347 1.00 93.44 84 ALA A N 1
ATOM 686 C CA . ALA A 1 84 ? 31.904 15.659 -52.373 1.00 93.44 84 ALA A CA 1
ATOM 687 C C . ALA A 1 84 ? 31.826 16.255 -50.957 1.00 93.44 84 ALA A C 1
ATOM 689 O O . ALA A 1 84 ? 31.507 15.549 -50.005 1.00 93.44 84 ALA A O 1
ATOM 690 N N . TYR A 1 85 ? 32.030 17.569 -50.818 1.00 95.12 85 TYR A N 1
ATOM 691 C CA . TYR A 1 85 ? 31.872 18.257 -49.534 1.00 95.12 85 TYR A CA 1
ATOM 692 C C . TYR A 1 85 ? 30.421 18.250 -49.032 1.00 95.12 85 TYR A C 1
ATOM 694 O O . TYR A 1 85 ? 30.189 18.176 -47.826 1.00 95.12 85 TYR A O 1
ATOM 702 N N . ALA A 1 86 ? 29.438 18.328 -49.935 1.00 96.00 86 ALA A N 1
ATOM 703 C CA . ALA A 1 86 ? 28.027 18.231 -49.572 1.00 96.00 86 ALA A CA 1
ATOM 704 C C . ALA A 1 86 ? 27.675 16.840 -49.016 1.00 96.00 86 ALA A C 1
ATOM 706 O O . ALA A 1 86 ? 27.090 16.764 -47.938 1.00 96.00 86 ALA A O 1
ATOM 707 N N . ASP A 1 87 ? 28.083 15.765 -49.700 1.00 95.56 87 ASP A N 1
ATOM 708 C CA . ASP A 1 87 ? 27.846 14.380 -49.263 1.00 95.56 87 ASP A CA 1
ATOM 709 C C . ASP A 1 87 ? 28.474 14.108 -47.881 1.00 95.56 87 ASP A C 1
ATOM 711 O O . ASP A 1 87 ? 27.818 13.532 -47.013 1.00 95.56 87 ASP A O 1
ATOM 715 N N . VAL A 1 88 ? 29.701 14.593 -47.632 1.00 96.25 88 VAL A N 1
ATOM 716 C CA . VAL A 1 88 ? 30.358 14.494 -46.310 1.00 96.25 88 VAL A CA 1
ATOM 717 C C . VAL A 1 88 ? 29.497 15.132 -45.220 1.00 96.25 88 VAL A C 1
ATOM 719 O O . VAL A 1 88 ? 29.282 14.519 -44.180 1.00 96.25 88 VAL A O 1
ATOM 722 N N . ARG A 1 89 ? 28.975 16.345 -45.457 1.00 95.81 89 ARG A N 1
ATOM 723 C CA . ARG A 1 89 ? 28.139 17.054 -44.476 1.00 95.81 89 ARG A CA 1
ATOM 724 C C . ARG A 1 89 ? 26.830 16.330 -44.186 1.00 95.81 89 ARG A C 1
ATOM 726 O O . ARG A 1 89 ? 26.388 16.358 -43.045 1.00 95.81 89 ARG A O 1
ATOM 733 N N . PHE A 1 90 ? 26.196 15.727 -45.192 1.00 95.50 90 PHE A N 1
ATOM 734 C CA . PHE A 1 90 ? 24.965 14.965 -44.972 1.00 95.50 90 PHE A CA 1
ATOM 735 C C . PHE A 1 90 ? 25.221 13.743 -44.088 1.00 95.50 90 PHE A C 1
ATOM 737 O O . PHE A 1 90 ? 24.526 13.572 -43.093 1.00 95.50 90 PHE A O 1
ATOM 744 N N . ILE A 1 91 ? 26.262 12.963 -44.391 1.00 94.88 91 ILE A N 1
ATOM 745 C CA . ILE A 1 91 ? 26.616 11.773 -43.603 1.00 94.88 91 ILE A CA 1
ATOM 746 C C . ILE A 1 91 ? 27.026 12.150 -42.177 1.00 94.88 91 ILE A C 1
ATOM 748 O O . ILE A 1 91 ? 26.648 11.459 -41.237 1.00 94.88 91 ILE A O 1
ATOM 752 N N . ASP A 1 92 ? 27.777 13.239 -42.005 1.00 95.56 92 ASP A N 1
ATOM 753 C CA . ASP A 1 92 ? 28.182 13.738 -40.687 1.00 95.56 92 ASP A CA 1
ATOM 754 C C . ASP A 1 92 ? 26.960 14.104 -39.826 1.00 95.56 92 ASP A C 1
ATOM 756 O O . ASP A 1 92 ? 26.810 13.616 -38.708 1.00 95.56 92 ASP A O 1
ATOM 760 N N . VAL A 1 93 ? 26.013 14.862 -40.393 1.00 96.12 93 VAL A N 1
ATOM 761 C CA . VAL A 1 93 ? 24.753 15.211 -39.715 1.00 96.12 93 VAL A CA 1
ATOM 762 C C . VAL A 1 93 ? 23.921 13.969 -39.387 1.00 96.12 93 VAL A C 1
ATOM 764 O O . VAL A 1 93 ? 23.387 13.875 -38.280 1.00 96.12 93 VAL A O 1
ATOM 767 N N . ASP A 1 94 ? 23.809 13.012 -40.311 1.00 94.88 94 ASP A N 1
ATOM 768 C CA . ASP A 1 94 ? 23.053 11.776 -40.085 1.00 94.88 94 ASP A CA 1
ATOM 769 C C . ASP A 1 94 ? 23.697 10.911 -38.989 1.00 94.88 94 ASP A C 1
ATOM 771 O O . ASP A 1 94 ? 22.988 10.339 -38.156 1.00 94.88 94 ASP A O 1
ATOM 775 N N . ALA A 1 95 ? 25.032 10.857 -38.935 1.00 94.00 95 ALA A N 1
ATOM 776 C CA . ALA A 1 95 ? 25.769 10.173 -37.880 1.00 94.00 95 ALA A CA 1
ATOM 777 C C . ALA A 1 95 ? 25.542 10.841 -36.513 1.00 94.00 95 ALA A C 1
ATOM 779 O O . ALA A 1 95 ? 25.155 10.158 -35.564 1.00 94.00 95 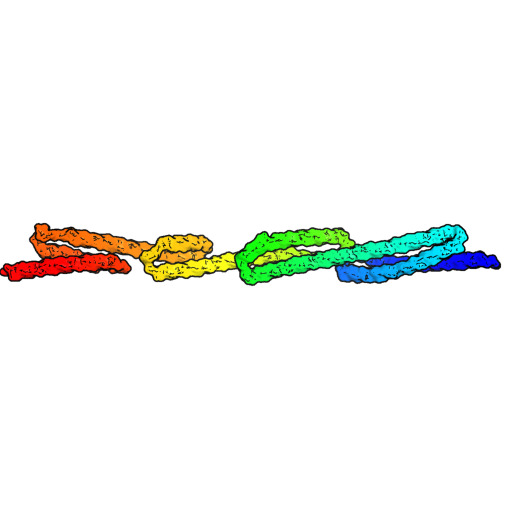ALA A O 1
ATOM 780 N N . GLU A 1 96 ? 25.695 12.166 -36.409 1.00 94.50 96 GLU A N 1
ATOM 781 C CA . GLU A 1 96 ? 25.426 12.914 -35.171 1.00 94.50 96 GLU A CA 1
ATOM 782 C C . GLU A 1 96 ? 23.972 12.750 -34.706 1.00 94.50 96 GLU A C 1
ATOM 784 O O . GLU A 1 96 ? 23.698 12.550 -33.517 1.00 94.50 96 GLU A O 1
ATOM 789 N N . GLN A 1 97 ? 23.018 12.812 -35.639 1.00 94.19 97 GLN A N 1
ATOM 790 C CA . GLN A 1 97 ? 21.604 12.645 -35.329 1.00 94.19 97 GLN A CA 1
ATOM 791 C C . GLN A 1 97 ? 21.310 11.236 -34.815 1.00 94.19 97 GLN A C 1
ATOM 793 O O . GLN A 1 97 ? 20.555 11.084 -33.853 1.00 94.19 97 GLN A O 1
ATOM 798 N N . MET A 1 98 ? 21.902 10.215 -35.431 1.00 94.00 98 MET A N 1
ATOM 799 C CA . MET A 1 98 ? 21.759 8.835 -34.991 1.00 94.00 98 MET A CA 1
ATOM 800 C C . MET A 1 98 ? 22.313 8.6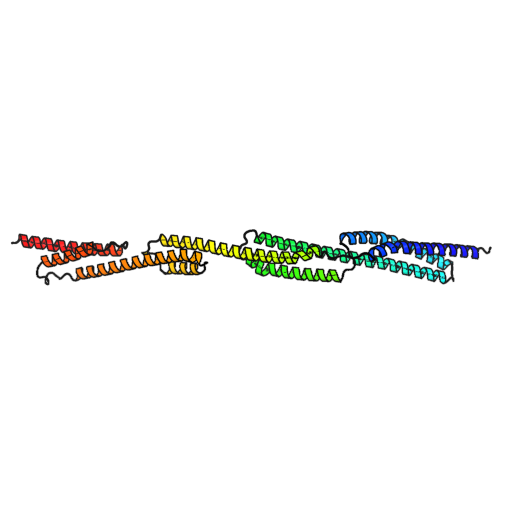39 -33.583 1.00 94.00 98 MET A C 1
ATOM 802 O O . MET A 1 98 ? 21.626 8.077 -32.732 1.00 94.00 98 MET A O 1
ATOM 806 N N . GLU A 1 99 ? 23.519 9.135 -33.311 1.00 94.38 99 GLU A N 1
ATOM 807 C CA . GLU A 1 99 ? 24.123 9.075 -31.980 1.00 94.38 99 GLU A CA 1
ATOM 808 C C . GLU A 1 99 ? 23.231 9.714 -30.916 1.00 94.38 99 GLU A C 1
ATOM 810 O O . GLU A 1 99 ? 22.974 9.112 -29.871 1.00 94.38 99 GLU A O 1
ATOM 815 N N . LYS A 1 100 ? 22.687 10.893 -31.221 1.00 95.25 100 LYS A N 1
ATOM 816 C CA . LYS A 1 100 ? 21.749 11.575 -30.336 1.00 95.25 100 LYS A CA 1
ATOM 817 C C . LYS A 1 100 ? 20.479 10.757 -30.098 1.00 95.25 100 LYS A C 1
ATOM 819 O O . LYS A 1 100 ? 20.029 10.666 -28.963 1.00 95.25 100 LYS A O 1
ATOM 824 N N . GLN A 1 101 ? 19.904 10.149 -31.136 1.00 95.06 101 GLN A N 1
ATOM 825 C CA . GLN A 1 101 ? 18.705 9.320 -30.983 1.00 95.06 101 GLN A CA 1
ATOM 826 C C . GLN A 1 101 ? 18.953 8.092 -30.106 1.00 95.06 101 GLN A C 1
ATOM 828 O O . GLN A 1 101 ? 18.094 7.729 -29.304 1.00 95.06 101 GLN A O 1
ATOM 833 N N . TYR A 1 102 ? 20.123 7.466 -30.237 1.00 96.75 102 TYR A N 1
ATOM 834 C CA . TYR A 1 102 ? 20.535 6.396 -29.337 1.00 96.75 102 TYR A CA 1
ATOM 835 C C . TYR A 1 102 ? 20.582 6.876 -27.883 1.00 96.75 102 TYR A C 1
ATOM 837 O O . TYR A 1 102 ? 20.031 6.211 -27.009 1.00 96.75 102 TYR A O 1
ATOM 845 N N . ASP A 1 103 ? 21.213 8.023 -27.628 1.00 96.62 103 ASP A N 1
ATOM 846 C CA . ASP A 1 103 ? 21.358 8.571 -26.276 1.00 96.62 103 ASP A CA 1
ATOM 847 C C . ASP A 1 103 ? 19.999 8.981 -25.678 1.00 96.62 103 ASP A C 1
ATOM 849 O O . ASP A 1 103 ? 19.723 8.690 -24.513 1.00 96.62 103 ASP A O 1
ATOM 853 N N . ASP A 1 104 ? 19.119 9.578 -26.487 1.00 96.62 104 ASP A N 1
ATOM 854 C CA . ASP A 1 104 ? 17.756 9.940 -26.092 1.00 96.62 104 ASP A CA 1
ATOM 855 C C . ASP A 1 104 ? 16.947 8.686 -25.702 1.00 96.62 104 ASP A C 1
ATOM 857 O O . ASP A 1 104 ? 16.367 8.640 -24.617 1.00 96.62 104 ASP A O 1
ATOM 861 N N . VAL A 1 105 ? 16.956 7.633 -26.532 1.00 96.19 105 VAL A N 1
ATOM 862 C CA . VAL A 1 105 ? 16.226 6.381 -26.248 1.00 96.19 105 VAL A CA 1
ATOM 863 C C . VAL A 1 105 ? 16.808 5.639 -25.047 1.00 96.19 105 VAL A C 1
ATOM 865 O O . VAL A 1 105 ? 16.051 5.086 -24.248 1.00 96.19 105 VAL A O 1
ATOM 868 N N . LEU A 1 106 ? 18.134 5.624 -24.885 1.00 97.38 106 LEU A N 1
ATOM 869 C CA . LEU A 1 106 ? 18.776 5.018 -23.717 1.00 97.38 106 LEU A CA 1
ATOM 870 C C . LEU A 1 106 ? 18.391 5.739 -22.426 1.00 97.38 106 LEU A C 1
ATOM 872 O O . LEU A 1 106 ? 18.065 5.071 -21.446 1.00 97.38 106 LEU A O 1
ATOM 876 N N . ASN A 1 107 ? 18.388 7.074 -22.429 1.00 97.31 107 ASN A N 1
ATOM 877 C CA . ASN A 1 107 ? 17.955 7.856 -21.275 1.00 97.31 107 ASN A CA 1
ATOM 878 C C . ASN A 1 107 ? 16.475 7.621 -20.964 1.00 97.31 107 ASN A C 1
ATOM 880 O O . ASN A 1 107 ? 16.148 7.336 -19.816 1.00 97.31 107 ASN A O 1
ATOM 884 N N . GLU A 1 108 ? 15.596 7.675 -21.972 1.00 96.12 108 GLU A N 1
ATOM 885 C CA . GLU A 1 108 ? 14.165 7.397 -21.791 1.00 96.12 108 GLU A CA 1
ATOM 886 C C . GLU A 1 108 ? 13.939 6.000 -21.193 1.00 96.12 108 GLU A C 1
ATOM 888 O O . GLU A 1 108 ? 13.248 5.868 -20.185 1.00 96.12 108 GLU A O 1
ATOM 893 N N . LEU A 1 109 ? 14.565 4.959 -21.752 1.00 96.56 109 LEU A N 1
ATOM 894 C CA . LEU A 1 109 ? 14.452 3.597 -21.225 1.00 96.56 109 LEU A CA 1
ATOM 895 C C . LEU A 1 109 ? 14.993 3.483 -19.798 1.00 96.56 109 LEU A C 1
ATOM 897 O O . LEU A 1 109 ? 14.343 2.853 -18.969 1.00 96.56 109 LEU A O 1
ATOM 901 N N . SER A 1 110 ? 16.156 4.072 -19.500 1.00 97.44 110 SER A N 1
ATOM 902 C CA . SER A 1 110 ? 16.755 4.001 -18.160 1.00 97.44 110 SER A CA 1
ATOM 903 C C . SER A 1 110 ? 15.853 4.656 -17.121 1.00 97.44 110 SER A C 1
ATOM 905 O O . SER A 1 110 ? 15.532 4.025 -16.117 1.00 97.44 110 SER A O 1
ATOM 907 N N . THR A 1 111 ? 15.390 5.882 -17.386 1.00 96.44 111 THR A N 1
ATOM 908 C CA . THR A 1 111 ? 14.506 6.618 -16.476 1.00 96.44 111 THR A CA 1
ATOM 909 C C . THR A 1 111 ? 13.192 5.876 -16.266 1.00 96.44 111 THR A C 1
ATOM 911 O O . THR A 1 111 ? 12.796 5.661 -15.126 1.00 96.44 111 THR A O 1
ATOM 914 N N . GLU A 1 112 ? 12.541 5.401 -17.331 1.00 97.19 112 GLU A N 1
ATOM 915 C CA . GLU A 1 112 ? 11.272 4.682 -17.187 1.00 97.19 112 GLU A CA 1
ATOM 916 C C . GLU A 1 112 ? 11.424 3.346 -16.437 1.00 97.19 112 GLU A C 1
ATOM 918 O O . GLU A 1 112 ? 10.547 2.979 -15.652 1.00 97.19 112 GLU A O 1
ATOM 923 N N . ILE A 1 113 ? 12.531 2.622 -16.649 1.00 96.25 113 ILE A N 1
ATOM 924 C CA . ILE A 1 113 ? 12.848 1.380 -15.927 1.00 96.25 113 ILE A CA 1
ATOM 925 C C . ILE A 1 113 ? 13.097 1.664 -14.443 1.00 96.25 113 ILE A C 1
ATOM 927 O O . ILE A 1 113 ? 12.587 0.942 -13.586 1.00 96.25 113 ILE A O 1
ATOM 931 N N . GLU A 1 114 ? 13.903 2.677 -14.130 1.00 96.31 114 GLU A N 1
ATOM 932 C CA . GLU A 1 114 ? 14.216 3.072 -12.754 1.00 96.31 114 GLU A CA 1
ATOM 933 C C . GLU A 1 114 ? 12.959 3.525 -12.012 1.00 96.31 114 GLU A C 1
ATOM 935 O O . GLU A 1 114 ? 12.677 3.015 -10.926 1.00 96.31 114 GLU A O 1
ATOM 940 N N . ASP A 1 115 ? 12.160 4.391 -12.631 1.00 95.00 115 ASP A N 1
ATOM 941 C CA . ASP A 1 115 ? 10.910 4.885 -12.063 1.00 95.00 115 ASP A CA 1
ATOM 942 C C . ASP A 1 115 ? 9.914 3.749 -11.802 1.00 95.00 115 ASP A C 1
ATOM 944 O O . ASP A 1 115 ? 9.244 3.741 -10.768 1.00 95.00 115 ASP A O 1
ATOM 948 N N . GLU A 1 116 ? 9.806 2.768 -12.706 1.00 95.31 116 GLU A N 1
ATOM 949 C CA . GLU A 1 116 ? 8.919 1.620 -12.493 1.00 95.31 116 GLU A CA 1
ATOM 950 C C . GLU A 1 116 ? 9.403 0.701 -11.375 1.00 95.31 116 GLU A C 1
ATOM 952 O O . GLU A 1 116 ? 8.589 0.224 -10.583 1.00 95.31 116 GLU A O 1
ATOM 957 N N . ASN A 1 117 ? 10.713 0.486 -11.252 1.00 94.56 117 ASN A N 1
ATOM 958 C CA . ASN A 1 117 ? 11.259 -0.279 -10.132 1.00 94.56 117 ASN A CA 1
ATOM 959 C C . ASN A 1 117 ? 10.989 0.427 -8.795 1.00 94.56 117 ASN A C 1
ATOM 961 O O . ASN A 1 117 ? 10.522 -0.214 -7.859 1.00 94.56 117 ASN A O 1
ATOM 965 N N . LEU A 1 118 ? 11.190 1.747 -8.718 1.00 94.38 118 LEU A N 1
ATOM 966 C CA . LEU A 1 118 ? 10.887 2.530 -7.514 1.00 94.38 118 LEU A CA 1
ATOM 967 C C . LEU A 1 118 ? 9.400 2.479 -7.149 1.00 94.38 118 LEU A C 1
ATOM 969 O O . LEU A 1 118 ? 9.039 2.411 -5.969 1.00 94.38 118 LEU A O 1
ATOM 973 N N . LEU A 1 119 ? 8.527 2.513 -8.156 1.00 93.88 119 LEU A N 1
ATOM 974 C CA . LEU A 1 119 ? 7.089 2.398 -7.961 1.00 93.88 119 LEU A CA 1
ATOM 975 C C . LEU A 1 119 ? 6.714 1.002 -7.436 1.00 93.88 119 LEU A C 1
ATOM 977 O O . LEU A 1 119 ? 5.979 0.896 -6.453 1.00 93.88 119 LEU A O 1
ATOM 981 N N . CYS A 1 120 ? 7.281 -0.054 -8.021 1.00 92.75 120 CYS A N 1
ATOM 982 C CA . CYS A 1 120 ? 7.132 -1.436 -7.565 1.00 92.75 120 CYS A CA 1
ATOM 983 C C . CYS A 1 120 ? 7.615 -1.639 -6.120 1.00 92.75 120 CYS A C 1
ATOM 985 O O . CYS A 1 120 ? 6.895 -2.228 -5.312 1.00 92.75 120 CYS A O 1
ATOM 987 N N . ASP A 1 121 ? 8.791 -1.116 -5.776 1.00 94.25 121 ASP A N 1
ATOM 988 C CA . ASP A 1 121 ? 9.353 -1.193 -4.424 1.00 94.25 121 ASP A CA 1
ATOM 989 C C . ASP A 1 121 ? 8.455 -0.470 -3.410 1.00 94.25 121 ASP A C 1
ATOM 991 O O . ASP A 1 121 ? 8.234 -0.952 -2.297 1.00 94.25 121 ASP A O 1
ATOM 995 N N . SER A 1 122 ? 7.876 0.668 -3.807 1.00 94.75 122 SER A N 1
ATOM 996 C CA . SER A 1 122 ? 6.933 1.416 -2.968 1.00 94.75 122 SER A CA 1
ATOM 997 C C . SER A 1 122 ? 5.643 0.624 -2.716 1.00 94.75 122 SER A C 1
ATOM 999 O O . SER A 1 122 ? 5.115 0.643 -1.604 1.00 94.75 122 SER A O 1
ATOM 1001 N N . VAL A 1 123 ? 5.155 -0.119 -3.716 1.00 94.44 123 VAL A N 1
ATOM 1002 C CA . VAL A 1 123 ? 4.012 -1.036 -3.563 1.00 94.44 123 VAL A CA 1
ATOM 1003 C C . VAL A 1 123 ? 4.345 -2.194 -2.623 1.00 94.44 123 VAL A C 1
ATOM 1005 O O . VAL A 1 123 ? 3.527 -2.549 -1.773 1.00 94.44 123 VAL A O 1
ATOM 1008 N N . ASP A 1 124 ? 5.535 -2.783 -2.731 1.00 93.69 124 ASP A N 1
ATOM 1009 C CA . ASP A 1 124 ? 5.966 -3.865 -1.837 1.00 93.69 124 ASP A CA 1
ATOM 1010 C C . ASP A 1 124 ? 6.139 -3.394 -0.396 1.00 93.69 124 ASP A C 1
ATOM 1012 O O . ASP A 1 124 ? 5.746 -4.094 0.545 1.00 93.69 124 ASP A O 1
ATOM 1016 N N . HIS A 1 125 ? 6.664 -2.185 -0.218 1.00 94.19 125 HIS A N 1
ATOM 1017 C CA . HIS A 1 125 ? 6.752 -1.552 1.086 1.00 94.19 125 HIS A CA 1
ATOM 1018 C C . HIS A 1 125 ? 5.361 -1.345 1.698 1.00 94.19 125 HIS A C 1
ATOM 1020 O O . HIS A 1 125 ? 5.107 -1.833 2.798 1.00 94.19 125 HIS A O 1
ATOM 1026 N N . PHE A 1 126 ? 4.433 -0.744 0.948 1.00 95.31 126 PHE A N 1
ATOM 1027 C CA . PHE A 1 126 ? 3.041 -0.560 1.368 1.00 95.31 126 PHE A CA 1
ATOM 1028 C C . PHE A 1 126 ? 2.363 -1.892 1.738 1.00 95.31 126 PHE A C 1
ATOM 1030 O O . PHE A 1 126 ? 1.701 -2.017 2.770 1.00 95.31 126 PHE A O 1
ATOM 1037 N N . ASN A 1 127 ? 2.582 -2.937 0.936 1.00 94.06 127 ASN A N 1
ATOM 1038 C CA . ASN A 1 127 ? 2.075 -4.282 1.210 1.00 94.06 127 ASN A CA 1
ATOM 1039 C C . ASN A 1 127 ? 2.649 -4.894 2.492 1.00 94.06 127 ASN A C 1
ATOM 1041 O O . ASN A 1 127 ? 1.940 -5.624 3.189 1.00 94.06 127 ASN A O 1
ATOM 1045 N N . THR A 1 128 ? 3.918 -4.620 2.787 1.00 94.56 128 THR A N 1
ATOM 1046 C CA . THR A 1 128 ? 4.584 -5.068 4.012 1.00 94.56 128 THR A CA 1
ATOM 1047 C C . THR A 1 128 ? 4.017 -4.344 5.228 1.00 94.56 128 THR A C 1
ATOM 1049 O O . THR A 1 128 ? 3.697 -4.997 6.218 1.00 94.56 128 THR A O 1
ATOM 1052 N N . GLU A 1 129 ? 3.819 -3.024 5.146 1.00 95.38 129 GLU A N 1
ATOM 1053 C CA . GLU A 1 129 ? 3.179 -2.249 6.215 1.00 95.38 129 GLU A CA 1
ATOM 1054 C C . GLU A 1 129 ? 1.761 -2.759 6.497 1.00 95.38 129 GLU A C 1
ATOM 1056 O O . GLU A 1 129 ? 1.446 -3.065 7.645 1.00 95.38 129 GLU A O 1
ATOM 1061 N N . MET A 1 130 ? 0.939 -2.969 5.462 1.00 94.88 130 MET A N 1
ATOM 1062 C CA . MET A 1 130 ? -0.396 -3.558 5.630 1.00 94.88 130 MET A CA 1
ATOM 1063 C C . MET A 1 130 ? -0.351 -4.933 6.302 1.00 94.88 130 MET A C 1
ATOM 1065 O O . MET A 1 130 ? -1.133 -5.188 7.214 1.00 94.88 130 MET A O 1
ATOM 1069 N N . ASN A 1 131 ? 0.555 -5.820 5.875 1.00 94.25 131 ASN A N 1
ATOM 1070 C CA . ASN A 1 131 ? 0.685 -7.151 6.473 1.00 94.25 131 ASN A CA 1
ATOM 1071 C C . ASN A 1 131 ? 1.060 -7.077 7.955 1.00 94.25 131 ASN A C 1
ATOM 1073 O O . ASN A 1 131 ? 0.461 -7.780 8.760 1.00 94.25 131 ASN A O 1
ATOM 1077 N N . ASN A 1 132 ? 1.976 -6.182 8.329 1.00 94.19 132 ASN A N 1
ATOM 1078 C CA . ASN A 1 132 ? 2.359 -5.992 9.726 1.00 94.19 132 ASN A CA 1
ATOM 1079 C C . ASN A 1 132 ? 1.166 -5.554 10.592 1.00 94.19 132 ASN A C 1
ATOM 1081 O O . ASN A 1 132 ? 1.021 -6.020 11.722 1.00 94.19 132 ASN A O 1
ATOM 1085 N N . ILE A 1 133 ? 0.298 -4.681 10.067 1.00 94.75 133 ILE A N 1
ATOM 1086 C CA . ILE A 1 133 ? -0.921 -4.266 10.774 1.00 94.75 133 ILE A CA 1
ATOM 1087 C C . ILE A 1 133 ? -1.914 -5.427 10.857 1.00 94.75 133 ILE A C 1
ATOM 1089 O O . ILE A 1 133 ? -2.464 -5.672 11.928 1.00 94.75 133 ILE A O 1
ATOM 1093 N N . CYS A 1 134 ? -2.121 -6.174 9.769 1.00 93.69 134 CYS A N 1
ATOM 1094 C CA . CYS A 1 134 ? -2.972 -7.366 9.781 1.00 93.69 134 CYS A CA 1
ATOM 1095 C C . CYS A 1 134 ? -2.512 -8.383 10.836 1.00 93.69 134 CYS A C 1
ATOM 1097 O O . CYS A 1 134 ? -3.333 -8.874 11.610 1.00 93.69 134 CYS A O 1
ATOM 1099 N N . ASP A 1 135 ? -1.210 -8.664 10.904 1.00 93.88 135 ASP A N 1
ATOM 1100 C CA . ASP A 1 135 ? -0.628 -9.596 11.874 1.00 93.88 135 ASP A CA 1
ATOM 1101 C C . ASP A 1 135 ? -0.819 -9.098 13.315 1.00 93.88 135 ASP A C 1
ATOM 1103 O O . ASP A 1 135 ? -1.166 -9.876 14.209 1.00 93.88 135 ASP A O 1
ATOM 1107 N N . LEU A 1 136 ? -0.667 -7.788 13.544 1.00 93.38 136 LEU A N 1
ATOM 1108 C CA . LEU A 1 136 ? -0.924 -7.163 14.841 1.00 93.38 136 LEU A CA 1
ATOM 1109 C C . LEU A 1 136 ? -2.402 -7.271 15.248 1.00 93.38 136 LEU A C 1
ATOM 1111 O O . LEU A 1 136 ? -2.696 -7.558 16.409 1.00 93.38 136 LEU A O 1
ATOM 1115 N N . LEU A 1 137 ? -3.327 -7.073 14.303 1.00 92.06 137 LEU A N 1
ATOM 1116 C CA . LEU A 1 137 ? -4.769 -7.190 14.533 1.00 92.06 137 LEU A CA 1
ATOM 1117 C C . LEU A 1 137 ? -5.212 -8.640 14.771 1.00 92.06 137 LEU A C 1
ATOM 1119 O O . LEU A 1 137 ? -6.121 -8.882 15.563 1.00 92.06 137 LEU A O 1
ATOM 1123 N N . ALA A 1 138 ? -4.552 -9.613 14.142 1.00 90.06 138 ALA A N 1
ATOM 1124 C CA . ALA A 1 138 ? -4.814 -11.033 14.365 1.00 90.06 138 ALA A CA 1
ATOM 1125 C C . ALA A 1 138 ? -4.283 -11.534 15.725 1.00 90.06 138 ALA A C 1
ATOM 1127 O O . ALA A 1 138 ? -4.814 -12.491 16.290 1.00 90.06 138 ALA A O 1
ATOM 1128 N N . GLY A 1 139 ? -3.241 -10.896 16.268 1.00 87.75 139 GLY A N 1
ATOM 1129 C CA . GLY A 1 139 ? -2.518 -11.312 17.474 1.00 87.75 139 GLY A CA 1
ATOM 1130 C C . GLY A 1 139 ? -3.122 -10.890 18.820 1.00 87.75 139 GLY A C 1
ATOM 1131 O O . GLY A 1 139 ? -2.360 -10.716 19.768 1.00 87.75 139 GLY A O 1
ATOM 1132 N N . ASN A 1 140 ? -4.446 -10.721 18.931 1.00 82.12 140 ASN A N 1
ATOM 1133 C CA . ASN A 1 140 ? -5.129 -10.152 20.109 1.00 82.12 140 ASN A CA 1
ATOM 1134 C C . ASN A 1 140 ? -4.565 -8.772 20.514 1.00 82.12 140 ASN A C 1
ATOM 1136 O O . ASN A 1 140 ? -3.899 -8.642 21.548 1.00 82.12 140 ASN A O 1
ATOM 1140 N N . PRO A 1 141 ? -4.803 -7.731 19.701 1.00 87.69 141 PRO A N 1
ATOM 1141 C CA . PRO A 1 141 ? -4.277 -6.396 19.953 1.00 87.69 141 PRO A CA 1
ATOM 1142 C C . PRO A 1 141 ? -4.849 -5.791 21.245 1.00 87.69 141 PRO A C 1
ATOM 1144 O O . PRO A 1 141 ? -5.999 -6.025 21.615 1.00 87.69 141 PRO A O 1
ATOM 1147 N N . SER A 1 142 ? -4.046 -4.973 21.932 1.00 88.50 142 SER A N 1
ATOM 1148 C CA . SER A 1 142 ? -4.544 -4.139 23.028 1.00 88.50 142 SER A CA 1
ATOM 1149 C C . SER A 1 142 ? -5.431 -3.010 22.491 1.00 88.50 142 SER A C 1
ATOM 1151 O O . SER A 1 142 ? -5.323 -2.616 21.329 1.00 88.50 142 SER A O 1
ATOM 1153 N N . LYS A 1 143 ? -6.265 -2.426 23.357 1.00 88.81 143 LYS A N 1
ATOM 1154 C CA . LYS A 1 143 ? -7.087 -1.253 23.018 1.00 88.81 143 LYS A CA 1
ATOM 1155 C C . LYS A 1 143 ? -6.246 -0.077 22.510 1.00 88.81 143 LYS A C 1
ATOM 1157 O O . LYS A 1 143 ? -6.580 0.520 21.497 1.00 88.81 143 LYS A O 1
ATOM 1162 N N . GLU A 1 144 ? -5.106 0.178 23.152 1.00 90.62 144 GLU A N 1
ATOM 1163 C CA . GLU A 1 144 ? -4.143 1.199 22.721 1.00 90.62 144 GLU A CA 1
ATOM 1164 C C . GLU A 1 144 ? -3.597 0.917 21.312 1.00 90.62 144 GLU A C 1
ATOM 1166 O O . GLU A 1 144 ? -3.489 1.832 20.499 1.00 90.62 144 GLU A O 1
ATOM 1171 N N . ASN A 1 145 ? -3.302 -0.349 20.986 1.00 91.81 145 ASN A N 1
ATOM 1172 C CA . ASN A 1 145 ? -2.851 -0.718 19.643 1.00 91.81 145 ASN A CA 1
ATOM 1173 C C . ASN A 1 145 ? -3.940 -0.438 18.601 1.00 91.81 145 ASN A C 1
ATOM 1175 O O . ASN A 1 145 ? -3.644 0.130 17.555 1.00 91.81 145 ASN A O 1
ATOM 1179 N N . ILE A 1 146 ? -5.187 -0.815 18.892 1.00 93.62 146 ILE A N 1
ATOM 1180 C CA . ILE A 1 146 ? -6.333 -0.592 18.002 1.00 93.62 146 ILE A CA 1
ATOM 1181 C C . ILE A 1 146 ? -6.553 0.909 17.771 1.00 93.62 146 ILE A C 1
ATOM 1183 O O . ILE A 1 146 ? -6.668 1.334 16.623 1.00 93.62 146 ILE A O 1
ATOM 1187 N N . GLU A 1 147 ? -6.554 1.712 18.837 1.00 93.62 147 GLU A N 1
ATOM 1188 C CA . GLU A 1 147 ? -6.710 3.170 18.755 1.00 93.62 147 GLU A CA 1
ATOM 1189 C C . GLU A 1 147 ? -5.571 3.817 17.955 1.00 93.62 147 GLU A C 1
ATOM 1191 O O . GLU A 1 147 ? -5.818 4.677 17.112 1.00 93.62 147 GLU A O 1
ATOM 1196 N N . ASN A 1 148 ? -4.326 3.376 18.158 1.00 95.00 148 ASN A N 1
ATOM 1197 C CA . ASN A 1 148 ? -3.174 3.873 17.406 1.00 95.00 148 ASN A CA 1
ATOM 1198 C C . ASN A 1 148 ? -3.280 3.536 15.906 1.00 95.00 148 ASN A C 1
ATOM 1200 O O . ASN A 1 148 ? -3.053 4.390 15.044 1.00 95.00 148 ASN A O 1
ATOM 1204 N N . ILE A 1 149 ? -3.668 2.300 15.584 1.00 94.69 149 ILE A N 1
ATOM 1205 C CA . ILE A 1 149 ? -3.879 1.868 14.198 1.00 94.69 149 ILE A CA 1
ATOM 1206 C C . ILE A 1 149 ? -4.973 2.719 13.546 1.00 94.69 149 ILE A C 1
ATOM 1208 O O . ILE A 1 149 ? -4.754 3.270 12.469 1.00 94.69 149 ILE A O 1
ATOM 1212 N N . GLU A 1 150 ? -6.114 2.883 14.213 1.00 94.88 150 GLU A N 1
ATOM 1213 C CA . GLU A 1 150 ? -7.246 3.660 13.708 1.00 94.88 150 GLU A CA 1
ATOM 1214 C C . GLU A 1 150 ? -6.909 5.142 13.499 1.00 94.88 150 GLU A C 1
ATOM 1216 O O . GLU A 1 150 ? -7.235 5.707 12.455 1.00 94.88 150 GLU A O 1
ATOM 1221 N N . GLN A 1 151 ? -6.275 5.783 14.483 1.00 95.00 151 GLN A N 1
ATOM 1222 C CA . GLN A 1 151 ? -6.072 7.234 14.479 1.00 95.00 151 GLN A CA 1
ATOM 1223 C C . GLN A 1 151 ? -4.877 7.674 13.635 1.00 95.00 151 GLN A C 1
ATOM 1225 O O . GLN A 1 151 ? -4.891 8.784 13.101 1.00 95.00 151 GLN A O 1
ATOM 1230 N N . PHE A 1 152 ? -3.846 6.833 13.510 1.00 95.12 152 PHE A N 1
ATOM 1231 C CA . PHE A 1 152 ? -2.586 7.229 12.880 1.00 95.12 152 PHE A CA 1
ATOM 1232 C C . PHE A 1 152 ? -2.224 6.360 11.679 1.00 95.12 152 PHE A C 1
ATOM 1234 O O . PHE A 1 152 ? -1.986 6.895 10.595 1.00 95.12 152 PHE A O 1
ATOM 1241 N N . GLN A 1 153 ? -2.199 5.033 11.835 1.00 95.06 153 GLN A N 1
ATOM 1242 C CA . GLN A 1 153 ? -1.648 4.151 10.798 1.00 95.06 153 GLN A CA 1
ATOM 1243 C C . GLN A 1 153 ? -2.580 4.021 9.588 1.00 95.06 153 GLN A C 1
ATOM 1245 O O . GLN A 1 153 ? -2.128 4.156 8.455 1.00 95.06 153 GLN A O 1
ATOM 1250 N N . ILE A 1 154 ? -3.886 3.840 9.802 1.00 94.75 154 ILE A N 1
ATOM 1251 C CA . ILE A 1 154 ? -4.871 3.738 8.717 1.00 94.75 154 ILE A CA 1
ATOM 1252 C C . ILE A 1 154 ? -4.949 5.035 7.892 1.00 94.75 154 ILE A C 1
ATOM 1254 O O . ILE A 1 154 ? -4.872 4.956 6.663 1.00 94.75 154 ILE A O 1
ATOM 1258 N N . PRO A 1 155 ? -5.046 6.242 8.492 1.00 96.00 155 PRO A N 1
ATOM 1259 C CA . PRO A 1 155 ? -4.975 7.488 7.731 1.00 96.00 155 PRO A CA 1
ATOM 1260 C C . PRO A 1 155 ? -3.664 7.654 6.958 1.00 96.00 155 PRO A C 1
ATOM 1262 O O . PRO A 1 155 ? -3.697 8.085 5.805 1.00 96.00 155 PRO A O 1
ATOM 1265 N N . ALA A 1 156 ? -2.525 7.286 7.558 1.00 95.12 156 ALA A N 1
ATOM 1266 C CA . ALA A 1 156 ? -1.230 7.338 6.886 1.00 95.12 156 ALA A CA 1
ATOM 1267 C C . ALA A 1 156 ? -1.189 6.406 5.665 1.00 95.12 156 ALA A C 1
ATOM 1269 O O . ALA A 1 156 ? -0.808 6.849 4.582 1.00 95.12 156 ALA A O 1
ATOM 1270 N N . LEU A 1 157 ? -1.661 5.162 5.799 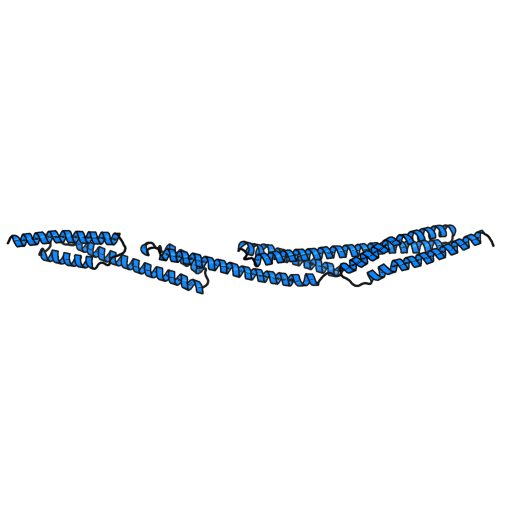1.00 95.62 157 LEU A N 1
ATOM 1271 C CA . LEU A 1 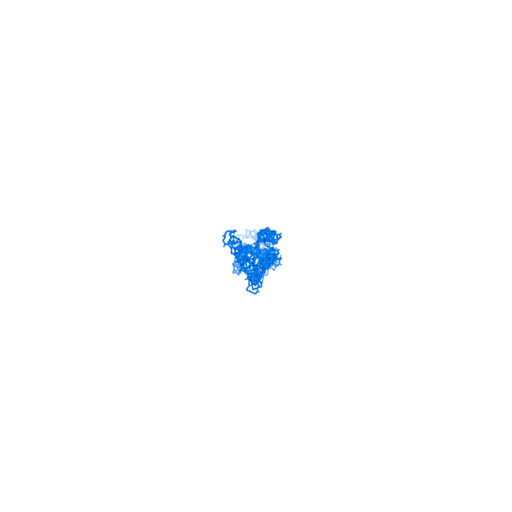157 ? -1.752 4.216 4.686 1.00 95.62 157 LEU A CA 1
ATOM 1272 C C . LEU A 1 157 ? -2.692 4.711 3.583 1.00 95.62 157 LEU A C 1
ATOM 1274 O O . LEU A 1 157 ? -2.352 4.630 2.407 1.00 95.62 157 LEU A O 1
ATOM 1278 N N . ARG A 1 158 ? -3.843 5.299 3.923 1.00 95.12 158 ARG A N 1
ATOM 1279 C CA . ARG A 1 158 ? -4.746 5.884 2.914 1.00 95.12 158 ARG A CA 1
ATOM 1280 C C . ARG A 1 158 ? -4.090 7.034 2.149 1.00 95.12 158 ARG A C 1
ATOM 1282 O O . ARG A 1 158 ? -4.260 7.132 0.934 1.00 95.12 158 ARG A O 1
ATOM 1289 N N . ALA A 1 159 ? -3.325 7.883 2.834 1.00 95.75 159 ALA A N 1
ATOM 1290 C CA . ALA A 1 159 ? -2.572 8.954 2.189 1.00 95.75 159 ALA A CA 1
ATOM 1291 C C . ALA A 1 159 ? -1.479 8.397 1.261 1.00 95.75 159 ALA A C 1
ATOM 1293 O O . ALA A 1 159 ? -1.384 8.824 0.110 1.00 95.75 159 ALA A O 1
ATOM 1294 N N . GLN A 1 160 ? -0.710 7.405 1.724 1.00 95.31 160 GLN A N 1
ATOM 1295 C CA . GLN A 1 160 ? 0.291 6.722 0.900 1.00 95.31 160 GLN A CA 1
ATOM 1296 C C . GLN A 1 160 ? -0.341 6.062 -0.335 1.00 95.31 160 GLN A C 1
ATOM 1298 O O . GLN A 1 160 ? 0.170 6.239 -1.438 1.00 95.31 160 GLN A O 1
ATOM 1303 N N . LEU A 1 161 ? -1.475 5.369 -0.180 1.00 95.31 161 LEU A N 1
ATOM 1304 C CA . LEU A 1 161 ? -2.216 4.752 -1.284 1.00 95.31 161 LEU A CA 1
ATOM 1305 C C . LEU A 1 161 ? -2.668 5.795 -2.314 1.00 95.31 161 LEU A C 1
ATOM 1307 O O . LEU A 1 161 ? -2.544 5.567 -3.514 1.00 95.31 161 LEU A O 1
ATOM 1311 N N . SER A 1 162 ? -3.147 6.957 -1.860 1.00 95.31 162 SER A N 1
ATOM 1312 C CA . SER A 1 162 ? -3.528 8.057 -2.753 1.00 95.31 162 SER A CA 1
ATOM 1313 C C . SER A 1 162 ? -2.335 8.592 -3.547 1.00 95.31 162 SER A C 1
ATOM 1315 O O . SER A 1 162 ? -2.455 8.795 -4.752 1.00 95.31 162 SER A O 1
ATOM 1317 N N . MET A 1 163 ? -1.183 8.792 -2.898 1.00 94.69 163 MET A N 1
ATOM 1318 C CA . MET A 1 163 ? 0.045 9.234 -3.574 1.00 94.69 163 MET A CA 1
ATOM 1319 C C . MET A 1 163 ? 0.550 8.190 -4.575 1.00 94.69 163 MET A C 1
ATOM 1321 O O . MET A 1 163 ? 1.001 8.528 -5.666 1.00 94.69 163 MET A O 1
ATOM 1325 N N . LEU A 1 164 ? 0.473 6.913 -4.205 1.00 94.25 164 LEU A N 1
ATOM 1326 C CA . LEU A 1 164 ? 0.829 5.787 -5.059 1.00 94.25 164 LEU A CA 1
ATOM 1327 C C . LEU A 1 164 ? -0.064 5.713 -6.302 1.00 94.25 164 LEU A C 1
ATOM 1329 O O . LEU A 1 164 ? 0.445 5.511 -7.401 1.00 94.25 164 LEU A O 1
ATOM 1333 N N . LYS A 1 165 ? -1.372 5.937 -6.140 1.00 93.19 165 LYS A N 1
ATOM 1334 C CA . LYS A 1 165 ? -2.345 5.991 -7.238 1.00 93.19 165 LYS A CA 1
ATOM 1335 C C . LYS A 1 165 ? -2.052 7.144 -8.196 1.00 93.19 165 LYS A C 1
ATOM 1337 O O . LYS A 1 165 ? -1.990 6.925 -9.398 1.00 93.19 165 LYS A O 1
ATOM 1342 N N . GLU A 1 166 ? -1.782 8.336 -7.666 1.00 94.25 166 GLU A N 1
ATOM 1343 C CA . GLU A 1 166 ? -1.408 9.503 -8.474 1.00 94.25 166 GLU A CA 1
ATOM 1344 C C . GLU A 1 166 ? -0.127 9.253 -9.280 1.00 94.25 166 GLU A C 1
ATOM 1346 O O . GLU A 1 166 ? -0.111 9.477 -10.487 1.00 94.25 166 GLU A O 1
ATOM 1351 N N . ARG A 1 167 ? 0.921 8.709 -8.645 1.00 93.00 167 ARG A N 1
ATOM 1352 C CA . ARG A 1 167 ? 2.178 8.367 -9.334 1.00 93.00 167 ARG A CA 1
ATOM 1353 C C . ARG A 1 167 ? 1.992 7.294 -10.399 1.00 93.00 167 ARG A C 1
ATOM 1355 O O . ARG A 1 167 ? 2.598 7.385 -11.462 1.00 93.00 167 ARG A O 1
ATOM 1362 N N . HIS A 1 168 ? 1.180 6.279 -10.119 1.00 93.50 168 HIS A N 1
ATOM 1363 C CA . HIS A 1 168 ? 0.861 5.240 -11.091 1.00 93.50 168 HIS A CA 1
ATOM 1364 C C . HIS A 1 168 ? 0.113 5.819 -12.297 1.00 93.50 168 HIS A C 1
ATOM 1366 O O . HIS A 1 168 ? 0.451 5.518 -13.441 1.00 93.50 168 HIS A O 1
ATOM 1372 N N . ASP A 1 169 ? -0.873 6.682 -12.057 1.00 92.50 169 ASP A N 1
ATOM 1373 C CA . ASP A 1 169 ? -1.617 7.335 -13.128 1.00 92.50 169 ASP A CA 1
ATOM 1374 C C . ASP A 1 169 ? -0.703 8.260 -13.940 1.00 92.50 169 ASP A C 1
ATOM 1376 O O . ASP A 1 169 ? -0.699 8.179 -15.167 1.00 92.50 169 ASP A O 1
ATOM 1380 N N . GLU A 1 170 ? 0.130 9.080 -13.300 1.00 93.31 170 GLU A N 1
ATOM 1381 C CA . GLU A 1 170 ? 1.116 9.927 -13.981 1.00 93.31 170 GLU A CA 1
ATOM 1382 C C . GLU A 1 170 ? 2.063 9.097 -14.861 1.00 93.31 170 GLU A C 1
ATOM 1384 O O . GLU A 1 170 ? 2.213 9.381 -16.053 1.00 93.31 170 GLU A O 1
ATOM 1389 N N . ALA A 1 171 ? 2.617 8.013 -14.314 1.00 91.69 171 ALA A N 1
ATOM 1390 C CA . ALA A 1 171 ? 3.449 7.066 -15.045 1.00 91.69 171 ALA A CA 1
ATOM 1391 C C . ALA A 1 171 ? 2.725 6.473 -16.264 1.00 91.69 171 ALA A C 1
ATOM 1393 O O . ALA A 1 171 ? 3.286 6.411 -17.360 1.00 91.69 171 ALA A O 1
ATOM 1394 N N . ASN A 1 172 ? 1.460 6.083 -16.111 1.00 90.88 172 ASN A N 1
ATOM 1395 C CA . ASN A 1 172 ? 0.675 5.504 -17.195 1.00 90.88 172 ASN A CA 1
ATOM 1396 C C . ASN A 1 172 ? 0.416 6.497 -18.347 1.00 90.88 172 ASN A C 1
ATOM 1398 O O . ASN A 1 172 ? 0.325 6.101 -19.514 1.00 90.88 172 ASN A O 1
ATOM 1402 N N . HIS A 1 173 ? 0.334 7.796 -18.054 1.00 90.06 173 HIS A N 1
ATOM 1403 C CA . HIS A 1 173 ? 0.142 8.826 -19.077 1.00 90.06 173 HIS A CA 1
ATOM 1404 C C . HIS A 1 173 ? 1.460 9.295 -19.706 1.00 90.06 173 HIS A C 1
ATOM 1406 O O . HIS A 1 173 ? 1.494 9.543 -20.912 1.00 90.06 173 HIS A O 1
ATOM 1412 N N . ALA A 1 174 ? 2.532 9.411 -18.920 1.00 91.19 174 ALA A N 1
ATOM 1413 C CA . ALA A 1 174 ? 3.792 10.008 -19.360 1.00 91.19 174 ALA A CA 1
ATOM 1414 C C . ALA A 1 174 ? 4.711 9.042 -20.127 1.00 91.19 174 ALA A C 1
ATOM 1416 O O . ALA A 1 174 ? 5.421 9.471 -21.038 1.00 91.19 174 ALA A O 1
ATOM 1417 N N . ARG A 1 175 ? 4.707 7.749 -19.779 1.00 91.69 175 ARG A N 1
ATOM 1418 C CA . ARG A 1 175 ? 5.679 6.775 -20.302 1.00 91.69 175 ARG A CA 1
ATOM 1419 C C . ARG A 1 175 ? 5.424 6.374 -21.752 1.00 91.69 175 ARG A C 1
ATOM 1421 O O . ARG A 1 175 ? 4.282 6.303 -22.219 1.00 91.69 175 ARG A O 1
ATOM 1428 N N . LYS A 1 176 ? 6.499 6.053 -22.467 1.00 92.94 176 LYS A N 1
ATOM 1429 C CA . LYS A 1 176 ? 6.481 5.640 -23.876 1.00 92.94 176 LYS A CA 1
ATOM 1430 C C . LYS A 1 176 ? 6.822 4.167 -24.057 1.00 92.94 176 LYS A C 1
ATOM 1432 O O . LYS A 1 176 ? 6.220 3.524 -24.915 1.00 92.94 176 LYS A O 1
ATOM 1437 N N . HIS A 1 177 ? 7.742 3.630 -23.258 1.00 94.25 177 HIS A N 1
ATOM 1438 C CA . HIS A 1 177 ? 8.362 2.324 -23.493 1.00 94.25 177 HIS A CA 1
ATOM 1439 C C . HIS A 1 177 ? 7.984 1.281 -22.445 1.00 94.25 177 HIS A C 1
ATOM 1441 O O . HIS A 1 177 ? 7.781 0.118 -22.802 1.00 94.25 177 HIS A O 1
ATOM 1447 N N . VAL A 1 178 ? 7.876 1.677 -21.178 1.00 95.88 178 VAL A N 1
ATOM 1448 C CA . VAL A 1 178 ? 7.576 0.780 -20.053 1.00 95.88 178 VAL A CA 1
ATOM 1449 C C . VAL A 1 178 ? 6.095 0.841 -19.690 1.00 95.88 178 VAL A C 1
ATOM 1451 O O . VAL A 1 178 ? 5.523 1.918 -19.517 1.00 95.88 178 VAL A O 1
ATOM 1454 N N . ASP A 1 179 ? 5.479 -0.331 -19.565 1.00 93.56 179 ASP A N 1
ATOM 1455 C CA . ASP A 1 179 ? 4.105 -0.499 -19.097 1.00 93.56 179 ASP A CA 1
ATOM 1456 C C . ASP A 1 179 ? 4.080 -0.578 -17.559 1.00 93.56 179 ASP A C 1
ATOM 1458 O O . ASP A 1 179 ? 4.769 -1.441 -17.005 1.00 93.56 179 ASP A O 1
ATOM 1462 N N . PRO A 1 180 ? 3.341 0.302 -16.856 1.00 89.00 180 PRO A N 1
ATOM 1463 C CA . PRO A 1 180 ? 3.184 0.207 -15.406 1.00 89.00 180 PRO A CA 1
ATOM 1464 C C . PRO A 1 180 ? 2.469 -1.085 -14.997 1.00 89.00 180 PRO A C 1
ATOM 1466 O O . PRO A 1 180 ? 1.474 -1.471 -15.618 1.00 89.00 180 PRO A O 1
ATOM 1469 N N . ASP A 1 181 ? 2.905 -1.727 -13.909 1.00 87.12 181 ASP A N 1
ATOM 1470 C CA . ASP A 1 181 ? 2.253 -2.941 -13.404 1.00 87.12 181 ASP A CA 1
ATOM 1471 C C . ASP A 1 181 ? 0.907 -2.648 -12.713 1.00 87.12 181 ASP A C 1
ATOM 1473 O O . ASP A 1 181 ? 0.750 -2.700 -11.489 1.00 87.12 181 ASP A O 1
ATOM 1477 N N . SER A 1 182 ? -0.114 -2.399 -13.533 1.00 84.50 182 SER A N 1
ATOM 1478 C CA . SER A 1 182 ? -1.481 -2.112 -13.088 1.00 84.50 182 SER A CA 1
ATOM 1479 C C . SER A 1 182 ? -2.088 -3.248 -12.257 1.00 84.50 182 SER A C 1
ATOM 1481 O O . SER A 1 182 ? 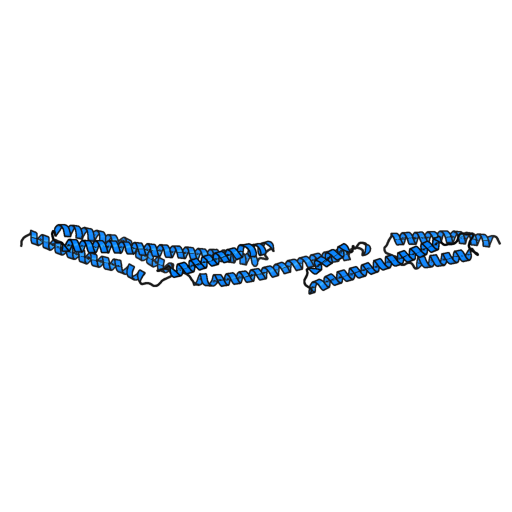-2.984 -3.013 -11.443 1.00 84.50 182 SER A O 1
ATOM 1483 N N . SER A 1 183 ? -1.615 -4.486 -12.437 1.00 85.06 183 SER A N 1
ATOM 1484 C CA . SER A 1 183 ? -2.156 -5.651 -11.734 1.00 85.06 183 SER A CA 1
ATOM 1485 C C . SER A 1 183 ? -1.826 -5.622 -10.243 1.00 85.06 183 SER A C 1
ATOM 1487 O O . SER A 1 183 ? -2.686 -5.920 -9.413 1.00 85.06 183 SER A O 1
ATOM 1489 N N . ARG A 1 184 ? -0.610 -5.189 -9.890 1.00 82.38 184 ARG A N 1
ATOM 1490 C CA . ARG A 1 184 ? -0.168 -5.060 -8.494 1.00 82.38 184 ARG A CA 1
ATOM 1491 C C . ARG A 1 184 ? -0.882 -3.924 -7.775 1.00 82.38 184 ARG A C 1
ATOM 1493 O O . ARG A 1 184 ? -1.219 -4.067 -6.602 1.00 82.38 184 ARG A O 1
ATOM 1500 N N . PHE A 1 185 ? -1.151 -2.831 -8.485 1.00 85.75 185 PHE A N 1
ATOM 1501 C CA . PHE A 1 185 ? -1.872 -1.679 -7.950 1.00 85.75 185 PHE A CA 1
ATOM 1502 C C . PHE A 1 185 ? -3.355 -1.953 -7.712 1.00 85.75 185 PHE A C 1
ATOM 1504 O O . PHE A 1 185 ? -3.883 -1.562 -6.671 1.00 85.75 185 PHE A O 1
ATOM 1511 N N . ALA A 1 186 ? -4.022 -2.649 -8.637 1.00 85.56 186 ALA A N 1
ATOM 1512 C CA . ALA A 1 186 ? -5.465 -2.882 -8.573 1.00 85.56 186 ALA A CA 1
ATOM 1513 C C . ALA A 1 186 ? -5.912 -3.574 -7.272 1.00 85.56 186 ALA A C 1
ATOM 1515 O O . ALA A 1 186 ? -7.001 -3.313 -6.773 1.00 85.56 186 ALA A O 1
ATOM 1516 N N . VAL A 1 187 ? -5.055 -4.421 -6.695 1.00 89.12 187 VAL A N 1
ATOM 1517 C CA . VAL A 1 187 ? -5.366 -5.205 -5.490 1.00 89.12 187 VAL A CA 1
ATOM 1518 C C . VAL A 1 187 ? -5.205 -4.390 -4.195 1.00 89.12 187 VAL A C 1
ATOM 1520 O O . VAL A 1 187 ? -5.701 -4.795 -3.145 1.00 89.12 187 VAL A O 1
ATOM 1523 N N . LEU A 1 188 ? -4.525 -3.237 -4.226 1.00 91.19 188 LEU A N 1
ATOM 1524 C CA . LEU A 1 188 ? -4.235 -2.459 -3.013 1.00 91.19 188 LEU A CA 1
ATOM 1525 C C . LEU A 1 188 ? -5.492 -1.867 -2.371 1.00 91.19 188 LEU A C 1
ATOM 1527 O O . LEU A 1 188 ? -5.601 -1.841 -1.146 1.00 91.19 188 LEU A O 1
ATOM 1531 N N . GLU A 1 189 ? -6.449 -1.424 -3.185 1.00 89.75 189 GLU A N 1
ATOM 1532 C CA . GLU A 1 189 ? -7.693 -0.816 -2.702 1.00 89.75 189 GLU A CA 1
ATOM 1533 C C . GLU A 1 189 ? -8.576 -1.865 -1.997 1.00 89.75 189 GLU A C 1
ATOM 1535 O O . GLU A 1 189 ? -9.055 -1.628 -0.887 1.00 89.75 189 GLU A O 1
ATOM 1540 N N . ASP A 1 190 ? -8.670 -3.072 -2.561 1.00 91.25 190 ASP A N 1
ATOM 1541 C CA . ASP A 1 190 ? -9.367 -4.214 -1.951 1.00 91.25 190 ASP A CA 1
ATOM 1542 C C . ASP A 1 190 ? -8.694 -4.677 -0.647 1.00 91.25 190 ASP A C 1
ATOM 1544 O O . ASP A 1 190 ? -9.360 -5.032 0.334 1.00 91.25 190 ASP A O 1
ATOM 1548 N N . ARG A 1 191 ? -7.356 -4.650 -0.595 1.00 92.31 191 ARG A N 1
ATOM 1549 C CA . ARG A 1 191 ? -6.602 -4.964 0.629 1.00 92.31 191 ARG A CA 1
ATOM 1550 C C . ARG A 1 191 ? -6.827 -3.930 1.721 1.00 92.31 191 ARG A C 1
ATOM 1552 O O . ARG A 1 191 ? -6.983 -4.316 2.876 1.00 92.31 191 ARG A O 1
ATOM 1559 N N . MET A 1 192 ? -6.899 -2.650 1.364 1.00 94.19 192 MET A N 1
ATOM 1560 C CA . MET A 1 192 ? -7.205 -1.583 2.314 1.00 94.19 192 MET A CA 1
ATOM 1561 C C . MET A 1 192 ? -8.609 -1.760 2.911 1.00 94.19 192 MET A C 1
ATOM 1563 O O . MET A 1 192 ? -8.776 -1.669 4.124 1.00 94.19 192 MET A O 1
ATOM 1567 N N . GLN A 1 193 ? -9.602 -2.112 2.085 1.00 93.12 193 GLN A N 1
ATOM 1568 C CA . GLN A 1 193 ? -10.954 -2.434 2.563 1.00 93.12 193 GLN A CA 1
ATOM 1569 C C . GLN A 1 193 ? -10.971 -3.669 3.476 1.00 93.12 193 GLN A C 1
ATOM 1571 O O . GLN A 1 193 ? -11.677 -3.696 4.484 1.00 93.12 193 GLN A O 1
ATOM 1576 N N . SER A 1 194 ? -10.173 -4.689 3.150 1.00 93.50 194 SER A N 1
ATOM 1577 C CA . SER A 1 194 ? -10.036 -5.891 3.982 1.00 93.50 194 SER A CA 1
ATOM 1578 C C . SER A 1 194 ? -9.404 -5.575 5.342 1.00 93.50 194 SER A C 1
ATOM 1580 O O . SER A 1 194 ? -9.830 -6.113 6.361 1.00 93.50 194 SER A O 1
ATOM 1582 N N . LEU A 1 195 ? -8.416 -4.676 5.371 1.00 94.44 195 LEU A N 1
ATOM 1583 C CA . LEU A 1 195 ? -7.791 -4.199 6.602 1.00 94.44 195 LEU A CA 1
ATOM 1584 C C . LEU A 1 195 ? -8.776 -3.398 7.467 1.00 94.44 195 LEU A C 1
ATOM 1586 O O . LEU A 1 195 ? -8.823 -3.605 8.678 1.00 94.44 195 LEU A O 1
ATOM 1590 N N . ASP A 1 196 ? -9.597 -2.541 6.855 1.00 93.31 196 ASP A N 1
ATOM 1591 C CA . ASP A 1 196 ? -10.658 -1.812 7.561 1.00 93.31 196 ASP A CA 1
ATOM 1592 C C . ASP A 1 196 ? -11.659 -2.777 8.223 1.00 93.31 196 ASP A C 1
ATOM 1594 O O . ASP A 1 196 ? -12.028 -2.594 9.383 1.00 93.31 196 ASP A O 1
ATOM 1598 N N . ALA A 1 197 ? -12.053 -3.849 7.527 1.00 94.19 197 ALA A N 1
ATOM 1599 C CA . ALA A 1 197 ? -12.926 -4.876 8.095 1.00 94.19 197 ALA A CA 1
ATOM 1600 C C . ALA A 1 197 ? -12.271 -5.614 9.278 1.00 94.19 197 ALA A C 1
ATOM 1602 O O . ALA A 1 197 ? -12.906 -5.797 10.317 1.00 94.19 197 ALA A O 1
ATOM 1603 N N . LEU A 1 198 ? -10.991 -5.986 9.152 1.00 94.12 198 LEU A N 1
ATOM 1604 C CA . LEU A 1 198 ? -10.234 -6.622 10.236 1.00 94.12 198 LEU A CA 1
ATOM 1605 C C . LEU A 1 198 ? -10.111 -5.720 11.468 1.00 94.12 198 LEU A C 1
ATOM 1607 O O . LEU A 1 198 ? -10.215 -6.205 12.594 1.00 94.12 198 LEU A O 1
ATOM 1611 N N . LEU A 1 199 ? -9.909 -4.417 11.270 1.00 94.19 199 LEU A N 1
ATOM 1612 C CA . LEU A 1 199 ? -9.846 -3.449 12.360 1.00 94.19 199 LEU A CA 1
ATOM 1613 C C . LEU A 1 199 ? -11.181 -3.363 13.111 1.00 94.19 199 LEU A C 1
ATOM 1615 O O . LEU A 1 199 ? -11.196 -3.370 14.341 1.00 94.19 199 LEU A O 1
ATOM 1619 N N . GLU A 1 200 ? -12.300 -3.316 12.389 1.00 94.06 200 GLU A N 1
ATOM 1620 C CA . GLU A 1 200 ? -13.636 -3.286 12.993 1.00 94.06 200 GLU A CA 1
ATOM 1621 C C . GLU A 1 200 ? -13.961 -4.567 13.771 1.00 94.06 200 GLU A C 1
ATOM 1623 O O . GLU A 1 200 ? -14.562 -4.513 14.848 1.00 94.06 200 GLU A O 1
ATOM 1628 N N . ASP A 1 201 ? -13.535 -5.726 13.272 1.00 93.38 201 ASP A N 1
ATOM 1629 C CA . ASP A 1 201 ? -13.703 -6.991 13.987 1.00 93.38 201 ASP A CA 1
ATOM 1630 C C . ASP A 1 201 ? -12.816 -7.059 15.240 1.00 93.38 201 ASP A C 1
ATOM 1632 O O . ASP A 1 201 ? -13.281 -7.483 16.303 1.00 93.38 201 ASP A O 1
ATOM 1636 N N . ALA A 1 202 ? -11.574 -6.570 15.161 1.00 92.88 202 ALA A N 1
ATOM 1637 C CA . ALA A 1 202 ? -10.673 -6.481 16.308 1.00 92.88 202 ALA A CA 1
ATOM 1638 C C . ALA A 1 202 ? -11.204 -5.531 17.396 1.00 92.88 202 ALA A C 1
ATOM 1640 O O . ALA A 1 202 ? -11.140 -5.868 18.579 1.00 92.88 202 ALA A O 1
ATOM 1641 N N . LYS A 1 203 ? -11.791 -4.385 17.018 1.00 93.31 203 LYS A N 1
ATOM 1642 C CA . LYS A 1 203 ? -12.467 -3.463 17.951 1.00 93.31 203 LYS A CA 1
ATOM 1643 C C . LYS A 1 203 ? -13.580 -4.160 18.718 1.00 93.31 203 LYS A C 1
ATOM 1645 O O . LYS A 1 203 ? -13.576 -4.159 19.946 1.00 93.31 203 LYS A O 1
ATOM 1650 N N . LYS A 1 204 ? -14.498 -4.814 18.001 1.00 91.06 204 LYS A N 1
ATOM 1651 C CA . LYS A 1 204 ? -15.617 -5.542 18.619 1.00 91.06 204 LYS A CA 1
ATOM 1652 C C . LYS A 1 204 ? -15.127 -6.656 19.540 1.00 91.06 204 LYS A C 1
ATOM 1654 O O . LYS A 1 204 ? -15.709 -6.876 20.600 1.00 91.06 204 LYS A O 1
ATOM 1659 N N . ALA A 1 205 ? -14.068 -7.364 19.148 1.00 90.56 205 ALA A N 1
ATOM 1660 C CA . ALA A 1 205 ? -13.465 -8.399 19.977 1.00 90.56 205 ALA A CA 1
ATOM 1661 C C . ALA A 1 205 ? -12.857 -7.819 21.266 1.00 90.56 205 ALA A C 1
ATOM 1663 O O . ALA A 1 205 ? -13.088 -8.371 22.342 1.00 90.56 205 ALA A O 1
ATOM 1664 N N . ALA A 1 206 ? -12.143 -6.693 21.179 1.00 89.25 206 ALA A N 1
ATOM 1665 C CA . ALA A 1 206 ? -11.551 -6.023 22.335 1.00 89.25 206 ALA A CA 1
ATOM 1666 C C . ALA A 1 206 ? -12.609 -5.448 23.291 1.00 89.25 206 ALA A C 1
ATOM 1668 O O . ALA A 1 206 ? -12.497 -5.632 24.502 1.00 89.25 206 ALA A O 1
ATOM 1669 N N . GLU A 1 207 ? -13.664 -4.816 22.766 1.00 87.88 207 GLU A N 1
ATOM 1670 C CA . GLU A 1 207 ? -14.797 -4.337 23.572 1.00 87.88 207 GLU A CA 1
ATOM 1671 C C . GLU A 1 207 ? -15.486 -5.488 24.309 1.00 87.88 207 GLU A C 1
ATOM 1673 O O . GLU A 1 207 ? -15.812 -5.379 25.492 1.00 87.88 207 GLU A O 1
ATOM 1678 N N . LYS A 1 208 ? -15.678 -6.619 23.625 1.00 87.69 208 LYS A N 1
ATOM 1679 C CA . LYS A 1 208 ? -16.264 -7.813 24.228 1.00 87.69 208 LYS A CA 1
ATOM 1680 C C . LYS A 1 208 ? -15.378 -8.386 25.340 1.00 87.69 208 LYS A C 1
ATOM 1682 O O . LYS A 1 208 ? -15.904 -8.730 26.395 1.00 87.69 208 LYS A O 1
ATOM 1687 N N . ASP A 1 209 ? -14.063 -8.466 25.139 1.00 87.31 209 ASP A N 1
ATOM 1688 C CA . ASP A 1 209 ? -13.126 -8.930 26.174 1.00 87.31 209 ASP A CA 1
ATOM 1689 C C . ASP A 1 209 ? -13.109 -7.984 27.391 1.00 87.31 209 ASP A C 1
ATOM 1691 O O . ASP A 1 209 ? -13.131 -8.438 28.535 1.00 87.31 209 ASP A O 1
ATOM 1695 N N . GLU A 1 210 ? -13.153 -6.664 27.174 1.00 85.75 210 GLU A N 1
ATOM 1696 C CA . GLU A 1 210 ? -13.257 -5.666 28.250 1.00 85.75 210 GLU A CA 1
ATOM 1697 C C . GLU A 1 210 ? -14.550 -5.852 29.064 1.00 85.75 210 GLU A C 1
ATOM 1699 O O . GLU A 1 210 ? -14.511 -5.895 30.299 1.00 85.75 210 GLU A O 1
ATOM 1704 N N . GLN A 1 211 ? -15.682 -6.060 28.384 1.00 86.06 211 GLN A N 1
ATOM 1705 C CA . GLN A 1 211 ? -16.963 -6.362 29.027 1.00 86.06 211 GLN A CA 1
ATOM 1706 C C . GLN A 1 211 ? -16.918 -7.675 29.820 1.00 86.06 211 GLN A C 1
ATOM 1708 O O . GLN A 1 211 ? -17.376 -7.718 30.963 1.00 86.06 211 GLN A O 1
ATOM 1713 N N . GLU A 1 212 ? -16.349 -8.746 29.262 1.00 87.00 212 GLU A N 1
ATOM 1714 C CA . GLU A 1 212 ? -16.223 -10.038 29.949 1.00 87.00 212 GLU A CA 1
ATOM 1715 C C . GLU A 1 212 ? -15.341 -9.935 31.205 1.00 87.00 212 GLU A C 1
ATOM 1717 O O . GLU A 1 212 ? -15.711 -10.443 32.270 1.00 87.00 212 GLU A O 1
ATOM 1722 N N . ARG A 1 213 ? -14.221 -9.204 31.141 1.00 87.31 213 ARG A N 1
ATOM 1723 C CA . ARG A 1 213 ? -13.362 -8.936 32.309 1.00 87.31 213 ARG A CA 1
ATOM 1724 C C . ARG A 1 213 ? -14.072 -8.113 33.380 1.00 87.31 213 ARG A C 1
ATOM 1726 O O . ARG A 1 213 ? -13.928 -8.404 34.576 1.00 87.31 213 ARG A O 1
ATOM 1733 N N . LEU A 1 214 ? -14.844 -7.104 32.976 1.00 86.94 214 LEU A N 1
ATOM 1734 C CA . LEU A 1 214 ? -15.644 -6.303 33.899 1.00 86.94 214 LEU A CA 1
ATOM 1735 C C . LEU A 1 214 ? -16.690 -7.175 34.604 1.00 86.94 214 LEU A C 1
ATOM 1737 O O . LEU A 1 214 ? -16.805 -7.117 35.827 1.00 86.94 214 LEU A O 1
ATOM 1741 N N . ILE A 1 215 ? -17.373 -8.058 33.871 1.00 86.50 215 ILE A N 1
ATOM 1742 C CA . ILE A 1 215 ? -18.341 -9.011 34.433 1.00 86.50 215 ILE A CA 1
ATOM 1743 C C . ILE A 1 215 ? -17.691 -9.911 35.484 1.00 86.50 215 ILE A C 1
ATOM 1745 O O . ILE A 1 215 ? -18.241 -10.072 36.576 1.00 86.50 215 ILE A O 1
ATOM 1749 N N . VAL A 1 216 ? -16.524 -10.491 35.189 1.00 88.00 216 VAL A N 1
ATOM 1750 C CA . VAL A 1 216 ? -15.801 -11.339 36.152 1.00 88.00 216 VAL A CA 1
ATOM 1751 C C . VAL A 1 216 ? -15.460 -10.543 37.412 1.00 88.00 216 VAL A C 1
ATOM 1753 O O . VAL A 1 216 ? -15.698 -11.013 38.525 1.00 88.00 216 VAL A O 1
ATOM 1756 N N . THR A 1 217 ? -14.979 -9.311 37.249 1.00 88.94 217 THR A N 1
ATOM 1757 C CA . THR A 1 217 ? -14.630 -8.423 38.366 1.00 88.94 217 THR A CA 1
ATOM 1758 C C . THR A 1 217 ? -15.846 -8.087 39.231 1.00 88.94 217 THR A C 1
ATOM 1760 O O . THR A 1 217 ? -15.780 -8.193 40.458 1.00 88.94 217 THR A O 1
ATOM 1763 N N . LEU A 1 218 ? -16.974 -7.725 38.613 1.00 87.56 218 LEU A N 1
ATOM 1764 C CA . LEU A 1 218 ? -18.220 -7.412 39.317 1.00 87.56 218 LEU A CA 1
ATOM 1765 C C . LEU A 1 218 ? -18.802 -8.644 40.013 1.00 87.56 218 LEU A C 1
ATOM 1767 O O . LEU A 1 218 ? -19.257 -8.544 41.148 1.00 87.56 218 LEU A O 1
ATOM 1771 N N . THR A 1 219 ? -18.718 -9.815 39.382 1.00 87.12 219 THR A N 1
ATOM 1772 C CA . THR A 1 219 ? -19.163 -11.081 39.981 1.00 87.12 219 THR A CA 1
ATOM 1773 C C . THR A 1 219 ? -18.353 -11.411 41.233 1.00 87.12 219 THR A C 1
ATOM 1775 O O . THR A 1 219 ? -18.931 -11.754 42.261 1.00 87.12 219 THR A O 1
ATOM 1778 N N . ILE A 1 220 ? -17.024 -11.258 41.183 1.00 87.44 220 ILE A N 1
ATOM 1779 C CA . ILE A 1 220 ? -16.153 -11.476 42.347 1.00 87.44 220 ILE A CA 1
ATOM 1780 C C . ILE A 1 220 ? -16.489 -10.486 43.466 1.00 87.44 220 ILE A C 1
ATOM 1782 O O . ILE A 1 220 ? -16.617 -10.903 44.616 1.00 87.44 220 ILE A O 1
ATOM 1786 N N . ARG A 1 221 ? -16.668 -9.196 43.148 1.00 86.50 221 ARG A N 1
ATOM 1787 C CA . ARG A 1 221 ? -17.056 -8.181 44.143 1.00 86.50 221 ARG A CA 1
ATOM 1788 C C . ARG A 1 221 ? -18.406 -8.491 44.785 1.00 86.50 221 ARG A C 1
ATOM 1790 O O . ARG A 1 221 ? -18.518 -8.406 46.002 1.00 86.50 221 ARG A O 1
ATOM 1797 N N . LEU A 1 222 ? -19.404 -8.898 43.999 1.00 86.50 222 LEU A N 1
ATOM 1798 C CA . LEU A 1 222 ? -20.702 -9.306 44.537 1.00 86.50 222 LEU A CA 1
ATOM 1799 C C . LEU A 1 222 ? -20.570 -10.509 45.465 1.00 86.50 222 LEU A C 1
ATOM 1801 O O . LEU A 1 222 ? -21.091 -10.466 46.570 1.00 86.50 222 LEU A O 1
ATOM 1805 N N . SER A 1 223 ? -19.814 -11.539 45.084 1.00 86.31 223 SER A N 1
ATOM 1806 C CA . SER A 1 223 ? -19.585 -12.689 45.966 1.00 86.31 223 SER A CA 1
ATOM 1807 C C . SER A 1 223 ? -18.808 -12.334 47.239 1.00 86.31 223 SER A C 1
ATOM 1809 O O . SER A 1 223 ? -19.029 -12.951 48.277 1.00 86.31 223 SER A O 1
ATOM 1811 N N . GLN A 1 224 ? -17.921 -11.335 47.196 1.00 87.31 224 GLN A N 1
ATOM 1812 C CA . GLN A 1 224 ? -17.270 -10.809 48.399 1.00 87.31 224 GLN A CA 1
ATOM 1813 C C . GLN A 1 224 ? -18.272 -10.106 49.320 1.00 87.31 224 GLN A C 1
ATOM 1815 O O . GLN A 1 224 ? -18.209 -10.316 50.525 1.00 87.31 224 GLN A O 1
ATOM 1820 N N . ILE A 1 225 ? -19.212 -9.331 48.769 1.00 84.81 225 ILE A N 1
ATOM 1821 C CA . ILE A 1 225 ? -20.290 -8.700 49.546 1.00 84.81 225 ILE A CA 1
ATOM 1822 C C . ILE A 1 225 ? -21.249 -9.750 50.116 1.00 84.81 225 ILE A C 1
ATOM 1824 O O . ILE A 1 225 ? -21.584 -9.673 51.293 1.00 84.81 225 ILE A O 1
ATOM 1828 N N . GLU A 1 226 ? -21.631 -10.762 49.329 1.00 83.25 226 GLU A N 1
ATOM 1829 C CA . GLU A 1 226 ? -22.465 -11.892 49.778 1.00 83.25 226 GLU A CA 1
ATOM 1830 C C . GLU A 1 226 ? -21.830 -12.647 50.966 1.00 83.25 226 GLU A C 1
ATOM 1832 O O . GLU A 1 226 ? -22.543 -13.242 51.772 1.00 83.25 226 GLU A O 1
ATOM 1837 N N . ALA A 1 227 ? -20.497 -12.637 51.087 1.00 84.06 227 ALA A N 1
ATOM 1838 C CA . ALA A 1 227 ? -19.772 -13.291 52.176 1.00 84.06 227 ALA A CA 1
ATOM 1839 C C . ALA A 1 227 ? -19.661 -12.441 53.458 1.00 84.06 227 ALA A C 1
ATOM 1841 O O . ALA A 1 227 ? -19.312 -12.976 54.515 1.00 84.06 227 ALA A O 1
ATOM 1842 N N . ILE A 1 228 ? -19.927 -11.135 53.381 1.00 84.75 228 ILE A N 1
ATOM 1843 C CA . ILE A 1 228 ? -19.910 -10.224 54.531 1.00 84.75 228 ILE A CA 1
ATOM 1844 C C . ILE A 1 228 ? -21.258 -10.340 55.264 1.00 84.75 228 ILE A C 1
ATOM 1846 O O . ILE A 1 228 ? -22.301 -10.452 54.617 1.00 84.75 228 ILE A O 1
ATOM 1850 N N . PRO A 1 229 ? -21.291 -10.305 56.612 1.00 79.50 229 PRO A N 1
ATOM 1851 C CA . PRO A 1 229 ? -22.550 -10.236 57.346 1.00 79.50 229 PRO A CA 1
ATOM 1852 C C . PRO A 1 229 ? -23.420 -9.074 56.842 1.00 79.50 229 PRO A C 1
ATOM 1854 O O . PRO A 1 229 ? -22.946 -7.945 56.770 1.00 79.50 229 PRO A O 1
ATOM 1857 N N . LEU A 1 230 ? -24.700 -9.329 56.550 1.00 77.06 230 LEU A N 1
ATOM 1858 C CA . LEU A 1 230 ? -25.649 -8.356 55.972 1.00 77.06 230 LEU A CA 1
ATOM 1859 C C . LEU A 1 230 ? -25.675 -6.981 56.696 1.00 77.06 230 LEU A C 1
ATOM 1861 O O . LEU A 1 230 ? -25.846 -5.936 56.061 1.00 77.06 230 LEU A O 1
ATOM 1865 N N . ARG A 1 231 ? -25.402 -6.964 58.008 1.00 70.62 231 ARG A N 1
ATOM 1866 C CA . ARG A 1 231 ? -25.268 -5.753 58.841 1.00 70.62 231 ARG A CA 1
ATOM 1867 C C . ARG A 1 231 ? -24.116 -4.822 58.422 1.00 70.62 231 ARG A C 1
ATOM 1869 O O . ARG A 1 231 ? -24.212 -3.612 58.577 1.00 70.62 231 ARG A O 1
ATOM 1876 N N . GLU A 1 232 ? -23.023 -5.385 57.910 1.00 74.44 232 GLU A N 1
ATOM 1877 C CA . GLU A 1 232 ? -21.790 -4.680 57.527 1.00 74.44 232 GLU A CA 1
ATOM 1878 C C . GLU A 1 232 ? -21.809 -4.241 56.052 1.00 74.44 232 GLU A C 1
ATOM 1880 O O . GLU A 1 232 ? -20.934 -3.494 55.618 1.00 74.44 232 GLU A O 1
ATOM 1885 N N . ILE A 1 233 ? -22.821 -4.656 55.282 1.00 80.06 233 ILE A N 1
ATOM 1886 C CA . ILE A 1 233 ? -23.012 -4.218 53.895 1.00 80.06 233 ILE A CA 1
ATOM 1887 C C . ILE A 1 233 ? -23.460 -2.755 53.887 1.00 80.06 233 ILE A C 1
ATOM 1889 O O . ILE A 1 233 ? -24.440 -2.403 54.540 1.00 80.06 233 ILE A O 1
ATOM 1893 N N . THR A 1 234 ? -22.790 -1.894 53.127 1.00 78.88 234 THR A N 1
ATOM 1894 C CA . THR A 1 234 ? -23.196 -0.490 52.968 1.00 78.88 234 THR A CA 1
ATOM 1895 C C . THR A 1 234 ? -24.008 -0.293 51.692 1.00 78.88 234 THR A C 1
ATOM 1897 O O . THR A 1 234 ? -23.697 -0.884 50.657 1.00 78.88 234 THR A O 1
ATOM 1900 N N . GLU A 1 235 ? -25.013 0.585 51.739 1.00 79.12 235 GLU A N 1
ATOM 1901 C CA . GLU A 1 235 ? -25.807 0.978 50.562 1.00 79.12 235 GLU A CA 1
ATOM 1902 C C . GLU A 1 235 ? -24.905 1.504 49.432 1.00 79.12 235 GLU A C 1
ATOM 1904 O O . GLU A 1 235 ? -25.100 1.183 48.263 1.00 79.12 235 GLU A O 1
ATOM 1909 N N . ASP A 1 236 ? -23.856 2.248 49.795 1.00 80.69 236 ASP A N 1
ATOM 1910 C CA . ASP A 1 236 ? -22.880 2.806 48.857 1.00 80.69 236 ASP A CA 1
ATOM 1911 C C . ASP A 1 236 ? -22.141 1.717 48.069 1.00 80.69 236 ASP A C 1
ATOM 1913 O O . ASP A 1 236 ? -21.976 1.840 46.858 1.00 80.69 236 ASP A O 1
ATOM 1917 N N . SER A 1 237 ? -21.768 0.607 48.719 1.00 81.25 237 SER A N 1
ATOM 1918 C CA . SER A 1 237 ? -21.096 -0.510 48.041 1.00 81.25 237 SER A CA 1
ATOM 1919 C C . SER A 1 237 ? -21.990 -1.210 47.010 1.00 81.25 237 SER A C 1
ATOM 1921 O O . SER A 1 237 ? -21.508 -1.603 45.947 1.00 81.25 237 SER A O 1
ATOM 1923 N N . LEU A 1 238 ? -23.295 -1.318 47.285 1.00 81.00 238 LEU A N 1
ATOM 1924 C CA . LEU A 1 238 ? -24.277 -1.867 46.346 1.00 81.00 238 LEU A CA 1
ATOM 1925 C C . LEU A 1 238 ? -24.553 -0.883 45.200 1.00 81.00 238 LEU A C 1
ATOM 1927 O O . LEU A 1 238 ? -24.577 -1.294 44.040 1.00 81.00 238 LEU A O 1
ATOM 1931 N N . ASN A 1 239 ? -24.667 0.414 45.505 1.00 84.19 239 ASN A N 1
ATOM 1932 C CA . ASN A 1 239 ? -24.855 1.479 44.515 1.00 84.19 239 ASN A CA 1
ATOM 1933 C C . ASN A 1 239 ? -23.678 1.575 43.530 1.00 84.19 239 ASN A C 1
ATOM 1935 O O . ASN A 1 239 ? -23.881 1.789 42.334 1.00 84.19 239 ASN A O 1
ATOM 1939 N N . ASP A 1 240 ? -22.445 1.418 44.011 1.00 85.00 240 ASP A N 1
ATOM 1940 C CA . ASP A 1 240 ? -21.245 1.495 43.174 1.00 85.00 240 ASP A CA 1
ATOM 1941 C C . ASP A 1 240 ? -21.137 0.320 42.196 1.00 85.00 240 ASP A C 1
ATOM 1943 O O . ASP A 1 240 ? -20.700 0.505 41.054 1.00 85.00 240 ASP A O 1
ATOM 1947 N N . ILE A 1 241 ? -21.553 -0.880 42.615 1.00 83.06 241 ILE A N 1
ATOM 1948 C CA . ILE A 1 241 ? -21.640 -2.046 41.728 1.00 83.06 241 ILE A CA 1
ATOM 1949 C C . ILE A 1 241 ? -22.798 -1.870 40.745 1.00 83.06 241 ILE A C 1
ATOM 1951 O O . ILE A 1 241 ? -22.609 -2.099 39.556 1.00 83.06 241 ILE A O 1
ATOM 1955 N N . GLU A 1 242 ? -23.968 -1.422 41.201 1.00 83.44 242 GLU A N 1
ATOM 1956 C CA . GLU A 1 242 ? -25.145 -1.213 40.350 1.00 83.44 242 GLU A CA 1
ATOM 1957 C C . GLU A 1 242 ? -24.876 -0.207 39.222 1.00 83.44 242 GLU A C 1
ATOM 1959 O O . GLU A 1 242 ? -25.236 -0.461 38.071 1.00 83.44 242 GLU A O 1
ATOM 1964 N N . LYS A 1 243 ? -24.157 0.885 39.515 1.00 85.56 243 LYS A N 1
ATOM 1965 C CA . LYS A 1 243 ? -23.699 1.838 38.492 1.00 85.56 243 LYS A CA 1
ATOM 1966 C C . LYS A 1 243 ? -22.831 1.166 37.429 1.00 85.56 243 LYS A C 1
ATOM 1968 O O . LYS A 1 243 ? -23.102 1.336 36.249 1.00 85.56 243 LYS A O 1
ATOM 1973 N N . GLN A 1 244 ? -21.839 0.374 37.840 1.00 81.75 244 GLN A N 1
ATOM 1974 C CA . GLN A 1 244 ? -20.941 -0.338 36.916 1.00 81.75 244 GLN A CA 1
ATOM 1975 C C . GLN A 1 244 ? -21.654 -1.452 36.134 1.00 81.75 244 GLN A C 1
ATOM 1977 O O . GLN A 1 244 ? -21.257 -1.780 35.020 1.00 81.75 244 GLN A O 1
ATOM 1982 N N . VAL A 1 245 ? -22.712 -2.045 36.695 1.00 82.56 245 VAL A N 1
ATOM 1983 C CA . VAL A 1 245 ? -23.546 -3.031 35.997 1.00 82.56 245 VAL A CA 1
ATOM 1984 C C . VAL A 1 245 ? -24.355 -2.367 34.886 1.00 82.56 245 VAL A C 1
ATOM 1986 O O . VAL A 1 245 ? -24.554 -2.982 33.845 1.00 82.56 245 VAL A O 1
ATOM 1989 N N . HIS A 1 246 ? -24.788 -1.116 35.054 1.00 76.88 246 HIS A N 1
ATOM 1990 C CA . HIS A 1 246 ? -25.596 -0.425 34.046 1.00 76.88 246 HIS A CA 1
ATOM 1991 C C . HIS A 1 246 ? -24.856 -0.211 32.706 1.00 76.88 246 HIS A C 1
ATOM 1993 O O . HIS A 1 246 ? -25.508 -0.062 31.668 1.00 76.88 246 HIS A O 1
ATOM 1999 N N . ASP A 1 247 ? -23.522 -0.266 32.714 1.00 75.06 247 ASP A N 1
ATOM 2000 C CA . ASP A 1 247 ? -22.666 -0.139 31.529 1.00 75.06 247 ASP A CA 1
ATOM 2001 C C . ASP A 1 247 ? -22.556 -1.443 30.703 1.00 75.06 247 ASP A C 1
ATOM 2003 O O . ASP A 1 247 ? -21.923 -1.465 29.646 1.00 75.06 247 ASP A O 1
ATOM 2007 N N . LEU A 1 248 ? -23.173 -2.544 31.152 1.00 79.50 248 LEU A N 1
ATOM 2008 C CA . LEU A 1 248 ? -23.116 -3.854 30.494 1.00 79.50 248 LEU A CA 1
ATOM 2009 C C . LEU A 1 248 ? -24.322 -4.134 29.563 1.00 79.50 248 LEU A C 1
ATOM 2011 O O . LEU A 1 248 ? -25.386 -3.523 29.684 1.00 79.50 248 LEU A O 1
ATOM 2015 N N . PRO A 1 249 ? -24.216 -5.120 28.647 1.00 77.12 249 PRO A N 1
ATOM 2016 C CA . PRO A 1 249 ? -25.338 -5.566 27.815 1.00 77.12 249 PRO A CA 1
ATOM 2017 C C . PRO A 1 249 ? -26.505 -6.159 28.628 1.00 77.12 249 PRO A C 1
ATOM 2019 O O . PRO A 1 249 ? -26.296 -6.961 29.543 1.00 77.12 249 PRO A O 1
ATOM 2022 N N . LYS A 1 250 ? -27.748 -5.842 28.229 1.00 74.75 250 LYS A N 1
ATOM 2023 C CA . LYS A 1 250 ? -28.998 -6.160 28.961 1.00 74.75 250 LYS A CA 1
ATOM 2024 C C . LYS A 1 250 ? -29.115 -7.609 29.459 1.00 74.75 250 LYS A C 1
ATOM 2026 O O . LYS A 1 250 ? -29.472 -7.822 30.610 1.00 74.75 250 LYS A O 1
ATOM 2031 N N . GLU A 1 251 ? -28.760 -8.598 28.639 1.00 70.19 251 GLU A N 1
ATOM 2032 C CA . GLU A 1 251 ? -28.869 -10.024 29.008 1.00 70.19 251 GLU A CA 1
ATOM 2033 C C . GLU A 1 251 ? -27.997 -10.420 30.213 1.00 70.19 251 GLU A C 1
ATOM 2035 O O . GLU A 1 251 ? -28.319 -11.361 30.937 1.00 70.19 251 GLU A O 1
ATOM 2040 N N . LYS A 1 252 ? -26.871 -9.732 30.431 1.00 69.25 252 LYS A N 1
ATOM 2041 C CA . LYS A 1 252 ? -25.935 -10.011 31.536 1.00 69.25 252 LYS A CA 1
ATOM 2042 C C . LYS A 1 252 ? -26.190 -9.119 32.748 1.00 69.25 252 LYS A C 1
ATOM 2044 O O . LYS A 1 252 ? -25.918 -9.525 33.877 1.00 69.25 252 LYS A O 1
ATOM 2049 N N . VAL A 1 253 ? -26.770 -7.949 32.505 1.00 79.81 253 VAL A N 1
ATOM 2050 C CA . VAL A 1 253 ? -27.249 -7.008 33.519 1.00 79.81 253 VAL A CA 1
ATOM 2051 C C . VAL A 1 253 ? -28.321 -7.640 34.400 1.00 79.81 253 VAL A C 1
ATOM 2053 O O . VAL A 1 253 ? -28.231 -7.533 35.617 1.00 79.81 253 VAL A O 1
ATOM 2056 N N . GLU A 1 254 ? -29.267 -8.381 33.820 1.00 81.25 254 GLU A N 1
ATOM 2057 C CA . GLU A 1 254 ? -30.381 -8.988 34.565 1.00 81.25 254 GLU A CA 1
ATOM 2058 C C . GLU A 1 254 ? -29.925 -9.930 35.692 1.00 81.25 254 GLU A C 1
ATOM 2060 O O . GLU A 1 254 ? -30.484 -9.905 36.788 1.00 81.25 254 GLU A O 1
ATOM 2065 N N . GLN A 1 255 ? -28.887 -10.744 35.461 1.00 82.94 255 GLN A N 1
ATOM 2066 C CA . GLN A 1 255 ? -28.384 -11.681 36.475 1.00 82.94 255 GLN A CA 1
ATOM 2067 C C . GLN A 1 255 ? -27.688 -10.964 37.637 1.00 82.94 255 GLN A C 1
ATOM 2069 O O . GLN A 1 255 ? -27.900 -11.324 38.796 1.00 82.94 255 GLN A O 1
ATOM 2074 N N . LEU A 1 256 ? -26.860 -9.959 37.334 1.00 83.88 256 LEU A N 1
ATOM 2075 C CA . LEU A 1 256 ? -26.143 -9.183 38.348 1.00 83.88 256 LEU A CA 1
ATOM 2076 C C . LEU A 1 256 ? -27.102 -8.264 39.117 1.00 83.88 256 LEU A C 1
ATOM 2078 O O . LEU A 1 256 ? -27.018 -8.196 40.340 1.00 83.88 256 LEU A O 1
ATOM 2082 N N . GLN A 1 257 ? -28.063 -7.638 38.431 1.00 85.75 257 GLN A N 1
ATOM 2083 C CA . GLN A 1 257 ? -29.113 -6.827 39.053 1.00 85.75 257 GLN A CA 1
ATOM 2084 C C . GLN A 1 257 ? -29.992 -7.647 39.984 1.00 85.75 257 GLN A C 1
ATOM 2086 O O . GLN A 1 257 ? -30.248 -7.220 41.102 1.00 85.75 257 GLN A O 1
ATOM 2091 N N . LYS A 1 258 ? -30.406 -8.849 39.567 1.00 87.25 258 LYS A N 1
ATOM 2092 C CA . LYS A 1 258 ? -31.202 -9.720 40.430 1.00 87.25 258 LYS A CA 1
ATOM 2093 C C . LYS A 1 258 ? -30.468 -10.056 41.731 1.00 87.25 258 LYS A C 1
ATOM 2095 O O . LYS A 1 258 ? -31.074 -10.000 42.789 1.00 87.25 258 LYS A O 1
ATOM 2100 N N . ARG A 1 259 ? -29.163 -10.338 41.670 1.00 85.81 259 ARG A N 1
ATOM 2101 C CA . ARG A 1 259 ? -28.349 -10.576 42.876 1.00 85.81 259 ARG A CA 1
ATOM 2102 C C . ARG A 1 259 ? -28.241 -9.348 43.779 1.00 85.81 259 ARG A C 1
ATOM 2104 O O . ARG A 1 259 ? -28.319 -9.492 44.994 1.00 85.81 259 ARG A O 1
ATOM 2111 N N . ILE A 1 260 ? -28.068 -8.157 43.202 1.00 87.31 260 ILE A N 1
ATOM 2112 C CA . ILE A 1 260 ? -28.059 -6.894 43.961 1.00 87.31 260 ILE A CA 1
ATOM 2113 C C . ILE A 1 260 ? -29.407 -6.687 44.661 1.00 87.31 260 ILE A C 1
ATOM 2115 O O . ILE A 1 260 ? -29.443 -6.352 45.842 1.00 87.31 260 ILE A O 1
ATOM 2119 N N . GLU A 1 261 ? -30.504 -6.935 43.951 1.00 87.88 261 GLU A N 1
ATOM 2120 C CA . GLU A 1 261 ? -31.861 -6.794 44.472 1.00 87.88 261 GLU A CA 1
ATOM 2121 C C . GLU A 1 261 ? -32.163 -7.823 45.571 1.00 87.88 261 GLU A C 1
ATOM 2123 O O . GLU A 1 261 ? -32.706 -7.475 46.617 1.00 87.88 261 GLU A O 1
ATOM 2128 N N . ASP A 1 262 ? -31.748 -9.080 45.395 1.00 88.06 262 ASP A N 1
ATOM 2129 C CA . ASP A 1 262 ? -31.872 -10.123 46.419 1.00 88.06 262 ASP A CA 1
ATOM 2130 C C . ASP A 1 262 ? -31.096 -9.735 47.700 1.00 88.06 262 ASP A C 1
ATOM 2132 O O . ASP A 1 262 ? -31.607 -9.904 48.810 1.00 88.06 262 ASP A O 1
ATOM 2136 N N . LEU A 1 263 ? -29.897 -9.147 47.564 1.00 86.25 263 LEU A N 1
ATOM 2137 C CA . LEU A 1 263 ? -29.108 -8.630 48.692 1.00 86.25 263 LEU A CA 1
ATOM 2138 C C . LEU A 1 263 ? -29.770 -7.430 49.381 1.00 86.25 263 LEU A C 1
ATOM 2140 O O . LEU A 1 263 ? -29.787 -7.385 50.612 1.00 86.25 263 LEU A O 1
ATOM 2144 N N . ARG A 1 264 ? -30.329 -6.479 48.619 1.00 86.00 264 ARG A N 1
ATOM 2145 C CA . ARG A 1 264 ? -31.077 -5.338 49.177 1.00 86.00 264 ARG A CA 1
ATOM 2146 C C . ARG A 1 264 ? -32.285 -5.807 49.972 1.00 86.00 264 ARG A C 1
ATOM 2148 O O . ARG A 1 264 ? -32.435 -5.415 51.124 1.00 86.00 264 ARG A O 1
ATOM 2155 N N . ASN A 1 265 ? -33.085 -6.702 49.401 1.00 88.06 265 ASN A N 1
ATOM 2156 C CA . ASN A 1 265 ? -34.260 -7.251 50.071 1.00 88.06 265 ASN A CA 1
ATOM 2157 C C . ASN A 1 265 ? -33.881 -8.023 51.345 1.00 88.06 265 ASN A C 1
ATOM 2159 O O . ASN A 1 265 ? -34.534 -7.872 52.377 1.00 88.06 265 ASN A O 1
ATOM 2163 N N . ALA A 1 266 ? -32.805 -8.817 51.311 1.00 85.88 266 ALA A N 1
ATOM 2164 C CA . ALA A 1 266 ? -32.314 -9.528 52.492 1.00 85.88 266 ALA A CA 1
ATOM 2165 C C . ALA A 1 266 ? -31.816 -8.569 53.588 1.00 85.88 266 ALA A C 1
ATOM 2167 O O . ALA A 1 266 ? -32.100 -8.777 54.771 1.00 85.88 266 ALA A O 1
ATOM 2168 N N . LYS A 1 267 ? -31.103 -7.503 53.201 1.00 84.06 267 LYS A N 1
ATOM 2169 C CA . LYS A 1 267 ? -30.638 -6.459 54.118 1.00 84.06 267 LYS A CA 1
ATOM 2170 C C . LYS A 1 267 ? -31.807 -5.684 54.725 1.00 84.06 267 LYS A C 1
ATOM 2172 O O . LYS A 1 267 ? -31.860 -5.535 55.939 1.00 84.06 267 LYS A O 1
ATOM 2177 N N . GLU A 1 268 ? -32.768 -5.250 53.913 1.00 85.62 268 GLU A N 1
ATOM 2178 C CA . GLU A 1 268 ? -33.948 -4.519 54.379 1.00 85.62 268 GLU A CA 1
ATOM 2179 C C . GLU A 1 268 ? -34.784 -5.362 55.350 1.00 85.62 268 GLU A C 1
ATOM 2181 O O . GLU A 1 268 ? -35.211 -4.865 56.394 1.00 85.62 268 GLU A O 1
ATOM 2186 N N . GLN A 1 269 ? -34.957 -6.658 55.064 1.00 85.25 269 GLN A N 1
ATOM 2187 C CA . GLN A 1 269 ? -35.597 -7.588 55.994 1.00 85.25 269 GLN A CA 1
ATOM 2188 C C . GLN A 1 269 ? -34.828 -7.683 57.312 1.00 85.25 269 GLN A C 1
ATOM 2190 O O . GLN A 1 269 ? -35.443 -7.584 58.376 1.00 85.25 269 GLN A O 1
ATOM 2195 N N . GLN A 1 270 ? -33.500 -7.834 57.277 1.00 82.75 270 GLN A N 1
ATOM 2196 C CA . GLN A 1 270 ? -32.706 -7.873 58.503 1.00 82.75 270 GLN A CA 1
ATOM 2197 C C . GLN A 1 270 ? -32.834 -6.566 59.298 1.00 82.75 270 GLN A C 1
ATOM 2199 O O . GLN A 1 270 ? -33.145 -6.618 60.487 1.00 82.75 270 GLN A O 1
ATOM 2204 N N . ASP A 1 271 ? -32.672 -5.414 58.648 1.00 82.94 271 ASP A N 1
ATOM 2205 C CA . ASP A 1 271 ? -32.756 -4.094 59.278 1.00 82.94 271 ASP A CA 1
ATOM 2206 C C . ASP A 1 271 ? -34.150 -3.839 59.876 1.00 82.94 271 ASP A C 1
ATOM 2208 O O . ASP A 1 271 ? -34.270 -3.286 60.972 1.00 82.94 271 ASP A O 1
ATOM 2212 N N . HIS A 1 272 ? -35.221 -4.279 59.206 1.00 84.44 272 HIS A N 1
ATOM 2213 C CA . HIS A 1 272 ? -36.581 -4.233 59.748 1.00 84.44 272 HIS A CA 1
ATOM 2214 C C . HIS A 1 272 ? -36.722 -5.110 61.000 1.00 84.44 272 HIS A C 1
ATOM 2216 O O . HIS A 1 272 ? -37.314 -4.685 61.992 1.00 84.44 272 HIS A O 1
ATOM 2222 N N . THR A 1 273 ? -36.168 -6.324 60.976 1.00 83.56 273 THR A N 1
ATOM 2223 C CA . THR A 1 273 ? -36.232 -7.266 62.107 1.00 83.56 273 THR A CA 1
ATOM 2224 C C . THR A 1 273 ? -35.463 -6.720 63.316 1.00 83.56 273 THR A C 1
ATOM 2226 O O . THR A 1 273 ? -35.958 -6.734 64.443 1.00 83.56 273 THR A O 1
ATOM 2229 N N . VAL A 1 274 ? -34.279 -6.152 63.076 1.00 82.62 274 VAL A N 1
ATOM 2230 C CA . VAL A 1 274 ? -33.475 -5.450 64.086 1.00 82.62 274 VAL A CA 1
ATOM 2231 C C . VAL A 1 274 ? -34.239 -4.250 64.655 1.00 82.62 274 VAL A C 1
ATOM 2233 O O . VAL A 1 274 ? -34.342 -4.107 65.869 1.00 82.62 274 VAL A O 1
ATOM 2236 N N . ARG A 1 275 ? -34.868 -3.414 63.822 1.00 84.62 275 ARG A N 1
ATOM 2237 C CA . ARG A 1 275 ? -35.675 -2.284 64.320 1.00 84.62 275 ARG A CA 1
ATOM 2238 C C . ARG A 1 275 ? -36.862 -2.726 65.179 1.00 84.62 275 ARG A C 1
ATOM 2240 O O . ARG A 1 275 ? -37.064 -2.147 66.243 1.00 84.62 275 ARG A O 1
ATOM 2247 N N . ASP A 1 276 ? -37.618 -3.738 64.753 1.00 85.38 276 ASP A N 1
ATOM 2248 C CA . ASP A 1 276 ? -38.771 -4.250 65.513 1.00 85.38 276 ASP A CA 1
ATOM 2249 C C . ASP A 1 276 ? -38.327 -4.845 66.861 1.00 85.38 276 ASP A C 1
ATOM 2251 O O . ASP A 1 276 ? -38.902 -4.536 67.905 1.00 85.38 276 ASP A O 1
ATOM 2255 N N . THR A 1 277 ? -37.241 -5.625 66.881 1.00 83.12 277 THR A N 1
ATOM 2256 C CA . THR A 1 277 ? -36.677 -6.146 68.140 1.00 83.12 277 THR A CA 1
ATOM 2257 C C . THR A 1 277 ? -36.190 -5.035 69.073 1.00 83.12 277 THR A C 1
ATOM 2259 O O . THR A 1 277 ? -36.499 -5.089 70.264 1.00 83.12 277 THR A O 1
ATOM 2262 N N . ILE A 1 278 ? -35.524 -3.989 68.563 1.00 84.62 278 ILE A N 1
ATOM 2263 C CA . ILE A 1 278 ? -35.136 -2.807 69.354 1.00 84.62 278 ILE A CA 1
ATOM 2264 C C . ILE A 1 278 ? -36.368 -2.107 69.933 1.00 84.62 278 ILE A C 1
ATOM 2266 O O . ILE A 1 278 ? -36.364 -1.733 71.106 1.00 84.62 278 ILE A O 1
ATOM 2270 N N . GLU A 1 279 ? -37.428 -1.925 69.144 1.00 85.25 279 GLU A N 1
ATOM 2271 C CA . GLU A 1 279 ? -38.649 -1.260 69.604 1.00 85.25 279 GLU A CA 1
ATOM 2272 C C . GLU A 1 279 ? -39.366 -2.079 70.689 1.00 85.25 279 GLU A C 1
ATOM 2274 O O . GLU A 1 279 ? -39.805 -1.533 71.706 1.00 85.25 279 GLU A O 1
ATOM 2279 N N . ARG A 1 280 ? -39.453 -3.404 70.517 1.00 84.50 280 ARG A N 1
ATOM 2280 C CA . ARG A 1 280 ? -40.009 -4.318 71.527 1.00 84.50 280 ARG A CA 1
ATOM 2281 C C . ARG A 1 280 ? -39.176 -4.321 72.804 1.00 84.50 280 ARG A C 1
ATOM 2283 O O . ARG A 1 280 ? -39.740 -4.244 73.894 1.00 84.50 280 ARG A O 1
ATOM 2290 N N . LEU A 1 281 ? -37.852 -4.365 72.676 1.00 84.75 281 LEU A N 1
ATOM 2291 C CA . LEU A 1 281 ? -36.927 -4.290 73.801 1.00 84.75 281 LEU A CA 1
ATOM 2292 C C . LEU A 1 281 ? -37.078 -2.959 74.554 1.00 84.75 281 LEU A C 1
ATOM 2294 O O . LEU A 1 281 ? -37.167 -2.970 75.776 1.00 84.75 281 LEU A O 1
ATOM 2298 N N . ALA A 1 282 ? -37.197 -1.831 73.850 1.00 84.31 282 ALA A N 1
ATOM 2299 C CA . ALA A 1 282 ? -37.422 -0.525 74.468 1.00 84.31 282 ALA A CA 1
ATOM 2300 C C . ALA A 1 282 ? -38.748 -0.469 75.248 1.00 84.31 282 ALA A C 1
ATOM 2302 O O . ALA A 1 282 ? -38.772 0.021 76.376 1.00 84.31 282 ALA A O 1
ATOM 2303 N N . LYS A 1 283 ? -39.838 -1.031 74.702 1.00 86.31 283 LYS A N 1
ATOM 2304 C CA . LYS A 1 283 ? -41.128 -1.153 75.415 1.00 86.31 283 LYS A CA 1
ATOM 2305 C C . LYS A 1 283 ? -41.009 -2.009 76.676 1.00 86.31 283 LYS A C 1
ATOM 2307 O O . LYS A 1 283 ? -41.636 -1.711 77.689 1.00 86.31 283 LYS A O 1
ATOM 2312 N N . ILE A 1 284 ? -40.207 -3.070 76.623 1.00 84.00 284 ILE A N 1
ATOM 2313 C CA . ILE A 1 284 ? -39.935 -3.927 77.777 1.00 84.00 284 ILE A CA 1
ATOM 2314 C C . ILE A 1 284 ? -39.098 -3.187 78.824 1.00 84.00 284 ILE A C 1
ATOM 2316 O O . ILE A 1 284 ? -39.450 -3.209 79.999 1.00 84.00 284 ILE A O 1
ATOM 2320 N N . GLU A 1 285 ? -38.027 -2.502 78.423 1.00 83.81 285 GLU A N 1
ATOM 2321 C CA . GLU A 1 285 ? -37.207 -1.674 79.317 1.00 83.81 285 GLU A CA 1
ATOM 2322 C C . GLU A 1 285 ? -38.046 -0.569 79.984 1.00 83.81 285 GLU A C 1
ATOM 2324 O O . GLU A 1 285 ? -37.919 -0.335 81.187 1.00 83.81 285 GLU A O 1
ATOM 2329 N N . GLU A 1 286 ? -38.962 0.057 79.241 1.00 85.50 286 GLU A N 1
ATOM 2330 C CA . GLU A 1 286 ? -39.924 1.023 79.776 1.00 85.50 286 GLU A CA 1
ATOM 2331 C C . GLU A 1 286 ? -40.900 0.369 80.764 1.00 85.50 286 GLU A C 1
ATOM 2333 O O . GLU A 1 286 ? -41.127 0.910 81.846 1.00 85.50 286 GLU A O 1
ATOM 2338 N N . ALA A 1 287 ? -41.425 -0.823 80.460 1.00 83.00 287 ALA A N 1
ATOM 2339 C CA . ALA A 1 287 ? -42.282 -1.574 81.376 1.00 83.00 287 ALA A CA 1
ATOM 2340 C C . ALA A 1 287 ? -41.551 -1.960 82.673 1.00 83.00 287 ALA A C 1
ATOM 2342 O O . ALA A 1 287 ? -42.150 -1.888 83.746 1.00 83.00 287 ALA A O 1
ATOM 2343 N N . ILE A 1 288 ? -40.261 -2.312 82.595 1.00 81.12 288 ILE A N 1
ATOM 2344 C CA . ILE A 1 288 ? -39.394 -2.560 83.758 1.00 81.12 288 ILE A CA 1
ATOM 2345 C C . ILE A 1 288 ? -39.239 -1.279 84.585 1.00 81.12 288 ILE A C 1
ATOM 2347 O O . ILE A 1 288 ? -39.388 -1.319 85.806 1.00 81.12 288 ILE A O 1
ATOM 2351 N N . ALA A 1 289 ? -38.975 -0.139 83.942 1.00 81.19 289 ALA A N 1
ATOM 2352 C CA . ALA A 1 289 ? -38.823 1.151 84.618 1.00 81.19 289 ALA A CA 1
ATOM 2353 C C . ALA A 1 289 ? -40.137 1.660 85.242 1.00 81.19 289 ALA A C 1
ATOM 2355 O O . ALA A 1 289 ? -40.120 2.284 86.302 1.00 81.19 289 ALA A O 1
ATOM 2356 N N . ALA A 1 290 ? -41.274 1.367 84.606 1.00 79.31 290 ALA A N 1
ATOM 2357 C CA . ALA A 1 290 ? -42.616 1.716 85.063 1.00 79.31 290 ALA A CA 1
ATOM 2358 C C . ALA A 1 290 ? -43.189 0.729 86.096 1.00 79.31 290 ALA A C 1
ATOM 2360 O O . ALA A 1 290 ? -44.322 0.915 86.557 1.00 79.31 290 ALA A O 1
ATOM 2361 N N . LEU A 1 291 ? -42.439 -0.315 86.484 1.00 77.12 291 LEU A N 1
ATOM 2362 C CA . LEU A 1 291 ? -42.832 -1.182 87.592 1.00 77.12 291 LEU A CA 1
ATOM 2363 C C . LEU A 1 291 ? -43.005 -0.319 88.850 1.00 77.12 291 LEU A C 1
ATOM 2365 O O . LEU A 1 291 ? -42.042 0.312 89.292 1.00 77.12 291 LEU A O 1
ATOM 2369 N N . PRO A 1 292 ? -44.206 -0.286 89.457 1.00 66.56 292 PRO A N 1
ATOM 2370 C CA . PRO A 1 292 ? -44.463 0.651 90.532 1.00 66.56 292 PRO A CA 1
ATOM 2371 C C . PRO A 1 292 ? -43.544 0.380 91.725 1.00 66.56 292 PRO A C 1
ATOM 2373 O O . PRO A 1 292 ? -43.192 -0.769 92.041 1.00 66.56 292 PRO A O 1
ATOM 2376 N N . ASN A 1 293 ? -43.160 1.460 92.402 1.00 63.00 293 ASN A N 1
ATOM 2377 C CA . ASN A 1 293 ? -42.434 1.359 93.654 1.00 63.00 293 ASN A CA 1
ATOM 2378 C C . ASN A 1 293 ? -43.343 0.736 94.719 1.00 63.00 293 ASN A C 1
ATOM 2380 O O . ASN A 1 293 ? -44.567 0.795 94.647 1.00 63.00 293 ASN A O 1
ATOM 2384 N N . ARG A 1 294 ? -42.732 0.120 95.735 1.00 56.28 294 ARG A N 1
ATOM 2385 C CA . ARG A 1 294 ? -43.395 -0.689 96.779 1.00 56.28 294 ARG A CA 1
ATOM 2386 C C . ARG A 1 294 ? -44.572 -0.012 97.506 1.00 56.28 294 ARG A C 1
ATOM 2388 O O . ARG A 1 294 ? -45.300 -0.696 98.214 1.00 56.28 294 ARG A O 1
ATOM 2395 N N . GLN A 1 295 ? -44.727 1.304 97.377 1.00 55.03 295 GLN A N 1
ATOM 2396 C CA . GLN A 1 295 ? -45.794 2.089 97.999 1.00 55.03 295 GLN A CA 1
ATOM 2397 C C . GLN A 1 295 ? -47.074 2.171 97.145 1.00 55.03 295 GLN A C 1
ATOM 2399 O O . GLN A 1 295 ? -48.125 2.488 97.692 1.00 55.03 295 GLN A O 1
ATOM 2404 N N . ASP A 1 296 ? -47.009 1.811 95.858 1.00 55.56 296 ASP A N 1
ATOM 2405 C CA . ASP A 1 296 ? -48.063 2.088 94.872 1.00 55.56 296 ASP A CA 1
ATOM 2406 C C . ASP A 1 296 ? -48.831 0.835 94.391 1.00 55.56 296 ASP A C 1
ATOM 2408 O O . ASP A 1 296 ? -49.657 0.929 93.484 1.00 55.56 296 ASP A O 1
ATOM 2412 N N . ILE A 1 297 ? -48.579 -0.354 94.968 1.00 58.44 297 ILE A N 1
ATOM 2413 C CA . ILE A 1 297 ? -49.189 -1.630 94.528 1.00 58.44 297 ILE A CA 1
ATOM 2414 C C . ILE A 1 297 ? -50.045 -2.260 95.640 1.00 58.44 297 ILE A C 1
ATOM 2416 O O . ILE A 1 297 ? -49.569 -2.351 96.774 1.00 58.44 297 ILE A O 1
ATOM 2420 N N . PRO A 1 298 ? -51.262 -2.761 95.336 1.00 60.28 298 PRO A N 1
ATOM 2421 C CA . PRO A 1 298 ? -52.145 -3.393 96.323 1.00 60.28 298 PRO A CA 1
ATOM 2422 C C . PRO A 1 298 ? -51.563 -4.655 96.987 1.00 60.28 298 PRO A C 1
ATOM 2424 O O . PRO A 1 298 ? -51.776 -4.871 98.182 1.00 60.28 298 PRO A O 1
ATOM 2427 N N . THR A 1 299 ? -50.802 -5.470 96.243 1.00 70.56 299 THR A N 1
ATOM 2428 C CA . THR A 1 299 ? -50.286 -6.771 96.704 1.00 70.56 299 THR A CA 1
ATOM 2429 C C . THR A 1 299 ? -48.935 -7.120 96.063 1.00 70.56 299 THR A C 1
ATOM 2431 O O . THR A 1 299 ? -48.712 -6.844 94.888 1.00 70.56 299 THR A O 1
ATOM 2434 N N . ILE A 1 300 ? -48.022 -7.767 96.811 1.00 71.00 300 ILE A N 1
ATOM 2435 C CA . ILE A 1 300 ? -46.724 -8.254 96.273 1.00 71.00 300 ILE A CA 1
ATOM 2436 C C . ILE A 1 300 ? -46.949 -9.273 95.139 1.00 71.00 300 ILE A C 1
ATOM 2438 O O . ILE A 1 300 ? -46.192 -9.303 94.175 1.00 71.00 300 ILE A O 1
ATOM 2442 N N . GLU A 1 301 ? -48.032 -10.047 95.214 1.00 72.38 301 GLU A N 1
ATOM 2443 C CA . GLU A 1 301 ? -48.441 -11.014 94.187 1.00 72.38 301 GLU A CA 1
ATOM 2444 C C . GLU A 1 301 ? -48.768 -10.345 92.839 1.00 72.38 301 GLU A C 1
ATOM 2446 O O . GLU A 1 301 ? -48.357 -10.857 91.800 1.00 72.38 301 GLU A O 1
ATOM 2451 N N . ASP A 1 302 ? -49.400 -9.163 92.834 1.00 73.44 302 ASP A N 1
ATOM 2452 C CA . ASP A 1 302 ? -49.681 -8.409 91.598 1.00 73.44 302 ASP A CA 1
ATOM 2453 C C . ASP A 1 302 ? -48.397 -7.886 90.945 1.00 73.44 302 ASP A C 1
ATOM 2455 O O . ASP A 1 302 ? -48.282 -7.819 89.719 1.00 73.44 302 ASP A O 1
ATOM 2459 N N . ARG A 1 303 ? -47.404 -7.524 91.766 1.00 75.94 303 ARG A N 1
ATOM 2460 C CA . ARG A 1 303 ? -46.088 -7.085 91.289 1.00 75.94 303 ARG A CA 1
ATOM 2461 C C . ARG A 1 303 ? -45.319 -8.246 90.656 1.00 75.94 303 ARG A C 1
ATOM 2463 O O . ARG A 1 303 ? -44.779 -8.082 89.566 1.00 75.94 303 ARG A O 1
ATOM 2470 N N . LEU A 1 304 ? -45.337 -9.418 91.296 1.00 77.19 304 LEU A N 1
ATOM 2471 C CA . LEU A 1 304 ? -44.753 -10.655 90.766 1.00 77.19 304 LEU A CA 1
ATOM 2472 C C . LEU A 1 304 ? -45.460 -11.127 89.484 1.00 77.19 304 LEU A C 1
ATOM 2474 O O . LEU A 1 304 ? -44.796 -11.612 88.571 1.00 77.19 304 LEU A O 1
ATOM 2478 N N . GLY A 1 305 ? -46.780 -10.935 89.376 1.00 79.12 305 GLY A N 1
ATOM 2479 C CA . GLY A 1 305 ? -47.542 -11.184 88.148 1.00 79.12 305 GLY A CA 1
ATOM 2480 C C . GLY A 1 305 ? -47.058 -10.323 86.979 1.00 79.12 305 GLY A C 1
ATOM 2481 O O . GLY A 1 305 ? -46.686 -10.856 85.940 1.00 79.12 305 GLY A O 1
ATOM 2482 N N . ARG A 1 306 ? -46.928 -9.005 87.182 1.00 79.88 306 ARG A N 1
ATOM 2483 C CA . ARG A 1 306 ? -46.398 -8.094 86.148 1.00 79.88 306 ARG A CA 1
ATOM 2484 C C . ARG A 1 306 ? -44.948 -8.408 85.765 1.00 79.88 306 ARG A C 1
ATOM 2486 O O . ARG A 1 306 ? -44.590 -8.307 84.597 1.00 79.88 306 ARG A O 1
ATOM 2493 N N . MET A 1 307 ? -44.109 -8.809 86.724 1.00 81.44 307 MET A N 1
ATOM 2494 C CA . MET A 1 307 ? -42.737 -9.256 86.439 1.00 81.44 307 MET A CA 1
ATOM 2495 C C . MET A 1 307 ? -42.710 -10.549 85.621 1.00 81.44 307 MET A C 1
ATOM 2497 O O . MET A 1 307 ? -41.866 -10.686 84.739 1.00 81.44 307 MET A O 1
ATOM 2501 N N . ARG A 1 308 ? -43.642 -11.479 85.870 1.00 82.25 308 ARG A N 1
ATOM 2502 C CA . ARG A 1 308 ? -43.795 -12.699 85.069 1.00 82.25 308 ARG A CA 1
ATOM 2503 C C . ARG A 1 308 ? -44.159 -12.372 83.619 1.00 82.25 308 ARG A C 1
ATOM 2505 O O . ARG A 1 308 ? -43.518 -12.918 82.729 1.00 82.25 308 ARG A O 1
ATOM 2512 N N . ASP A 1 309 ? -45.092 -11.449 83.393 1.00 83.25 309 ASP A N 1
ATOM 2513 C CA . ASP A 1 309 ? -45.497 -11.025 82.043 1.00 83.25 309 ASP A CA 1
ATOM 2514 C C . ASP A 1 309 ? -44.335 -10.358 81.280 1.00 83.25 309 ASP A C 1
ATOM 2516 O O . ASP A 1 309 ? -44.112 -10.613 80.093 1.00 83.25 309 ASP A O 1
ATOM 2520 N N . ILE A 1 310 ? -43.533 -9.541 81.975 1.00 84.25 310 ILE A N 1
ATOM 2521 C CA . ILE A 1 310 ? -42.310 -8.945 81.414 1.00 84.25 310 ILE A CA 1
ATOM 2522 C C . ILE A 1 310 ? -41.275 -10.030 81.091 1.00 84.25 310 ILE A C 1
ATOM 2524 O O . ILE A 1 310 ? -40.643 -9.992 80.036 1.00 84.25 310 ILE A O 1
ATOM 2528 N N . ARG A 1 311 ? -41.105 -11.022 81.972 1.00 82.12 311 ARG A N 1
ATOM 2529 C CA . ARG A 1 311 ? -40.179 -12.143 81.764 1.00 82.12 311 ARG A CA 1
ATOM 2530 C C . ARG A 1 311 ? -40.580 -12.996 80.560 1.00 82.12 311 ARG A C 1
ATOM 2532 O O . ARG A 1 311 ? -39.716 -13.391 79.785 1.00 82.12 311 ARG A O 1
ATOM 2539 N N . GLU A 1 312 ? -41.873 -13.246 80.382 1.00 83.94 312 GLU A N 1
ATOM 2540 C CA . GLU A 1 312 ? -42.417 -13.945 79.215 1.00 83.94 312 GLU A CA 1
ATOM 2541 C C . GLU A 1 312 ? -42.215 -13.128 77.931 1.00 83.94 312 GLU A C 1
ATOM 2543 O O . GLU A 1 312 ? -41.776 -13.663 76.915 1.00 83.94 312 GLU A O 1
ATOM 2548 N N . SER A 1 313 ? -42.397 -11.808 78.001 1.00 83.75 313 SER A N 1
ATOM 2549 C CA . SER A 1 313 ? -42.097 -10.895 76.889 1.00 83.75 313 SER A CA 1
ATOM 2550 C C . SER A 1 313 ? -40.604 -10.888 76.518 1.00 83.75 313 SER A C 1
ATOM 2552 O O . SER A 1 313 ? -40.268 -10.863 75.338 1.00 83.75 313 SER A O 1
ATOM 2554 N N . LEU A 1 314 ? -39.701 -10.979 77.506 1.00 82.31 314 LEU A N 1
ATOM 2555 C CA . LEU A 1 314 ? -38.250 -11.114 77.300 1.00 82.31 314 LEU A CA 1
ATOM 2556 C C . LEU A 1 314 ? -37.836 -12.471 76.720 1.00 82.31 314 LEU A C 1
ATOM 2558 O O . LEU A 1 314 ? -36.807 -12.556 76.051 1.00 82.31 314 LEU A O 1
ATOM 2562 N N . LEU A 1 315 ? -38.586 -13.535 77.009 1.00 80.56 315 LEU A N 1
ATOM 2563 C CA . LEU A 1 315 ? -38.364 -14.872 76.447 1.00 80.56 315 LEU A CA 1
ATOM 2564 C C . LEU A 1 315 ? -38.831 -14.962 74.990 1.00 80.56 315 LEU A C 1
ATOM 2566 O O . LEU A 1 315 ? -38.224 -15.693 74.215 1.00 80.56 315 LEU A O 1
ATOM 2570 N N . ASN A 1 316 ? -39.859 -14.192 74.632 1.00 82.12 316 ASN A N 1
ATOM 2571 C CA . ASN A 1 316 ? -40.424 -14.117 73.283 1.00 82.12 316 ASN A CA 1
ATOM 2572 C C . ASN A 1 316 ? -39.740 -13.071 72.381 1.00 82.12 316 ASN A C 1
ATOM 2574 O O . ASN A 1 316 ? -40.207 -12.825 71.269 1.00 82.12 316 ASN A O 1
ATOM 2578 N N . LEU A 1 317 ? -38.667 -12.426 72.850 1.00 79.19 317 LEU A N 1
ATOM 2579 C CA . LEU A 1 317 ? -37.811 -11.590 72.011 1.00 79.19 317 LEU A CA 1
ATOM 2580 C C . LEU A 1 317 ? -37.007 -12.487 71.069 1.00 79.19 317 LEU A C 1
ATOM 2582 O O . LEU A 1 317 ? -36.317 -13.405 71.517 1.00 79.19 317 LEU A O 1
ATOM 2586 N N . ASP A 1 318 ? -37.099 -12.203 69.774 1.00 73.19 318 ASP A N 1
ATOM 2587 C CA . ASP A 1 318 ? -36.298 -12.886 68.769 1.00 73.19 318 ASP A CA 1
ATOM 2588 C C . ASP A 1 318 ? -34.811 -12.619 69.033 1.00 73.19 318 ASP A C 1
ATOM 2590 O O . ASP A 1 318 ? -34.406 -11.477 69.264 1.00 73.19 318 ASP A O 1
ATOM 2594 N N . ILE A 1 319 ? -33.999 -13.680 69.014 1.00 62.25 319 ILE A N 1
ATOM 2595 C CA . ILE A 1 319 ? -32.541 -13.563 69.112 1.00 62.25 319 ILE A CA 1
ATOM 2596 C C . ILE A 1 319 ? -32.071 -12.853 67.849 1.00 62.25 319 ILE A C 1
ATOM 2598 O O . ILE A 1 319 ? -32.230 -13.375 66.741 1.00 62.25 319 ILE A O 1
ATOM 2602 N N . THR A 1 320 ? -31.488 -11.673 68.007 1.00 64.44 320 THR A N 1
ATOM 2603 C CA . THR A 1 320 ? -30.827 -10.996 66.899 1.00 64.44 320 THR A CA 1
ATOM 2604 C C . THR A 1 320 ? -29.363 -11.417 66.872 1.00 64.44 320 THR A C 1
ATOM 2606 O O . THR A 1 320 ? -28.776 -11.768 67.884 1.00 64.44 320 THR A O 1
ATOM 2609 N N . ALA A 1 321 ? -28.715 -11.382 65.706 1.00 62.88 321 ALA A N 1
ATOM 2610 C CA . ALA A 1 321 ? -27.258 -11.559 65.627 1.00 62.88 321 ALA A CA 1
ATOM 2611 C C . ALA A 1 321 ? -26.493 -10.296 66.096 1.00 62.88 321 ALA A C 1
ATOM 2613 O O . ALA A 1 321 ? -25.352 -10.053 65.679 1.00 62.88 321 ALA A O 1
ATOM 2614 N N . GLU A 1 322 ? -27.146 -9.452 66.899 1.00 72.94 322 GLU A N 1
ATOM 2615 C CA . GLU A 1 322 ? -26.684 -8.138 67.310 1.00 72.94 322 GLU A CA 1
ATOM 2616 C C . GLU A 1 322 ? -26.337 -8.176 68.794 1.00 72.94 322 GLU A C 1
ATOM 2618 O O . GLU A 1 322 ? -27.196 -8.122 69.672 1.00 72.94 322 GLU A O 1
ATOM 2623 N N . LYS A 1 323 ? -25.032 -8.263 69.063 1.00 77.19 323 LYS A N 1
ATOM 2624 C CA . LYS A 1 323 ? -24.493 -8.409 70.415 1.00 77.19 323 LYS A CA 1
ATOM 2625 C C . LYS A 1 323 ? -25.007 -7.332 71.375 1.00 77.19 323 LYS A C 1
ATOM 2627 O O . LYS A 1 323 ? -25.270 -7.630 72.528 1.00 77.19 323 LYS A O 1
ATOM 2632 N N . ASP A 1 324 ? -25.189 -6.104 70.897 1.00 77.69 324 ASP A N 1
ATOM 2633 C CA . ASP A 1 324 ? -25.673 -5.000 71.729 1.00 77.69 324 ASP A CA 1
ATOM 2634 C C . ASP A 1 324 ? -27.151 -5.171 72.129 1.00 77.69 324 ASP A C 1
ATOM 2636 O O . ASP A 1 324 ? -27.536 -4.790 73.237 1.00 77.69 324 ASP A O 1
ATOM 2640 N N . ILE A 1 325 ? -27.986 -5.760 71.262 1.00 80.31 325 ILE A N 1
ATOM 2641 C CA . ILE A 1 325 ? -29.378 -6.105 71.595 1.00 80.31 325 ILE A CA 1
ATOM 2642 C C . ILE A 1 325 ? -29.392 -7.271 72.579 1.00 80.31 325 ILE A C 1
ATOM 2644 O O . ILE A 1 325 ? -30.099 -7.194 73.584 1.00 80.31 325 ILE A O 1
ATOM 2648 N N . ASP A 1 326 ? -28.594 -8.308 72.326 1.00 79.81 326 ASP A N 1
ATOM 2649 C CA . ASP A 1 326 ? -28.480 -9.470 73.210 1.00 79.81 326 ASP A CA 1
ATOM 2650 C C . ASP A 1 326 ? -27.992 -9.063 74.610 1.00 79.81 326 ASP A C 1
ATOM 2652 O O . ASP A 1 326 ? -28.610 -9.427 75.612 1.00 79.81 326 ASP A O 1
ATOM 2656 N N . ASP A 1 327 ? -26.951 -8.227 74.691 1.00 84.00 327 ASP A N 1
ATOM 2657 C CA . ASP A 1 327 ? -26.399 -7.714 75.948 1.00 84.00 327 ASP A CA 1
ATOM 2658 C C . ASP A 1 327 ? -27.447 -6.875 76.710 1.00 84.00 327 ASP A C 1
ATOM 2660 O O . ASP A 1 327 ? -27.582 -6.995 77.936 1.00 84.00 327 ASP A O 1
ATOM 2664 N N . ARG A 1 328 ? -28.245 -6.049 76.011 1.00 83.75 328 ARG A N 1
ATOM 2665 C CA . ARG A 1 328 ? -29.352 -5.298 76.634 1.00 83.75 328 ARG A CA 1
ATOM 2666 C C . ARG A 1 328 ? -30.481 -6.212 77.102 1.00 83.75 328 ARG A C 1
ATOM 2668 O O . ARG A 1 328 ? -30.972 -6.035 78.218 1.00 83.75 328 ARG A O 1
ATOM 2675 N N . ALA A 1 329 ? -30.873 -7.194 76.294 1.00 83.00 329 ALA A N 1
ATOM 2676 C CA . ALA A 1 329 ? -31.902 -8.168 76.645 1.00 83.00 329 ALA A CA 1
ATOM 2677 C C . ALA A 1 329 ? -31.487 -8.997 77.867 1.00 83.00 329 ALA A C 1
ATOM 2679 O O . ALA A 1 329 ? -32.289 -9.208 78.778 1.00 83.00 329 ALA A O 1
ATOM 2680 N N . GLU A 1 330 ? -30.225 -9.418 77.937 1.00 84.56 330 GLU A N 1
ATOM 2681 C CA . GLU A 1 330 ? -29.685 -10.158 79.073 1.00 84.56 330 GLU A CA 1
ATOM 2682 C C . GLU A 1 330 ? -29.605 -9.293 80.338 1.00 84.56 330 GLU A C 1
ATOM 2684 O O . GLU A 1 330 ? -29.981 -9.742 81.425 1.00 84.56 330 GLU A O 1
ATOM 2689 N N . ASN A 1 331 ? -29.227 -8.018 80.210 1.00 85.75 331 ASN A N 1
ATOM 2690 C CA . ASN A 1 331 ? -29.262 -7.080 81.330 1.00 85.75 331 ASN A CA 1
ATOM 2691 C C . ASN A 1 331 ? -30.696 -6.836 81.848 1.00 85.75 331 ASN A C 1
ATOM 2693 O O . ASN A 1 331 ? -30.934 -6.825 83.062 1.00 85.75 331 ASN A O 1
ATOM 2697 N N . ALA A 1 332 ? -31.673 -6.704 80.946 1.00 83.31 332 ALA A N 1
ATOM 2698 C CA . ALA A 1 332 ? -33.087 -6.590 81.299 1.00 83.31 332 ALA A CA 1
ATOM 2699 C C . ALA A 1 332 ? -33.602 -7.857 82.011 1.00 83.31 332 ALA A C 1
ATOM 2701 O O . ALA A 1 332 ? -34.259 -7.757 83.051 1.00 83.31 332 ALA A O 1
ATOM 2702 N N . ARG A 1 333 ? -33.232 -9.052 81.520 1.00 84.94 333 ARG A N 1
ATOM 2703 C CA . ARG A 1 333 ? -33.546 -10.345 82.161 1.00 84.94 333 ARG A CA 1
ATOM 2704 C C . ARG A 1 333 ? -32.972 -10.433 83.569 1.00 84.94 333 ARG A C 1
ATOM 2706 O O . ARG A 1 333 ? -33.704 -10.747 84.503 1.00 84.94 333 ARG A O 1
ATOM 2713 N N . LYS A 1 334 ? -31.693 -10.096 83.740 1.00 86.12 334 LYS A N 1
ATOM 2714 C CA . LYS A 1 334 ? -31.033 -10.097 85.050 1.00 86.12 334 LYS A CA 1
ATOM 2715 C C . LYS A 1 334 ? -31.709 -9.138 86.029 1.00 86.12 334 LYS A C 1
ATOM 2717 O O . LYS A 1 334 ? -31.924 -9.491 87.184 1.00 86.12 334 LYS A O 1
ATOM 2722 N N . THR A 1 335 ? -32.086 -7.951 85.557 1.00 85.50 335 THR A N 1
ATOM 2723 C CA . THR A 1 335 ? -32.783 -6.948 86.371 1.00 85.50 335 THR A CA 1
ATOM 2724 C C . THR A 1 335 ? -34.129 -7.477 86.872 1.00 85.50 335 THR A C 1
ATOM 2726 O O . THR A 1 335 ? -34.419 -7.384 88.065 1.00 85.50 335 THR A O 1
ATOM 2729 N N . ILE A 1 336 ? -34.931 -8.087 85.993 1.00 85.50 336 ILE A N 1
ATOM 2730 C CA . ILE A 1 336 ? -36.214 -8.697 86.367 1.00 85.50 336 ILE A CA 1
ATOM 2731 C C . ILE A 1 336 ? -36.032 -9.886 87.311 1.00 85.50 336 ILE A C 1
ATOM 2733 O O . ILE A 1 336 ? -36.764 -9.986 88.296 1.00 85.50 336 ILE A O 1
ATOM 2737 N N . ASP A 1 337 ? -35.055 -10.756 87.066 1.00 84.25 337 ASP A N 1
ATOM 2738 C CA . ASP A 1 337 ? -34.793 -11.921 87.916 1.00 84.25 337 ASP A CA 1
ATOM 2739 C C . ASP A 1 337 ? -34.345 -11.499 89.328 1.00 84.25 337 ASP A C 1
ATOM 2741 O O . ASP A 1 337 ? -34.851 -12.027 90.323 1.00 84.25 337 ASP A O 1
ATOM 2745 N N . ASP A 1 338 ? -33.479 -10.486 89.439 1.00 84.25 338 ASP A N 1
ATOM 2746 C CA . ASP A 1 338 ? -33.052 -9.919 90.723 1.00 84.25 338 ASP A CA 1
ATOM 2747 C C . ASP A 1 338 ? -34.221 -9.270 91.484 1.00 84.25 338 ASP A C 1
ATOM 2749 O O . ASP A 1 338 ? -34.320 -9.404 92.708 1.00 84.25 338 ASP A O 1
ATOM 2753 N N . MET A 1 339 ? -35.117 -8.563 90.783 1.00 80.81 339 MET A N 1
ATOM 2754 C CA . MET A 1 339 ? -36.316 -7.970 91.388 1.00 80.81 339 MET A CA 1
ATOM 2755 C C . MET A 1 339 ? -37.313 -9.040 91.848 1.00 80.81 339 MET A C 1
ATOM 2757 O O . MET A 1 339 ? -37.823 -8.954 92.965 1.00 80.81 339 MET A O 1
ATOM 2761 N N . THR A 1 340 ? -37.536 -10.065 91.023 1.00 83.25 340 THR A N 1
ATOM 2762 C CA . THR A 1 340 ? -38.449 -11.181 91.308 1.00 83.25 340 THR A CA 1
ATOM 2763 C C . THR A 1 340 ? -37.985 -11.949 92.541 1.00 83.25 340 THR A C 1
ATOM 2765 O O . THR A 1 340 ? -38.763 -12.153 93.469 1.00 83.25 340 THR A O 1
ATOM 2768 N N . LYS A 1 341 ? -36.692 -12.294 92.616 1.00 83.25 341 LYS A N 1
ATOM 2769 C CA . LYS A 1 341 ? -36.120 -13.028 93.751 1.00 83.25 341 LYS A CA 1
ATOM 2770 C C . LYS A 1 341 ? -36.277 -12.278 95.077 1.00 83.25 341 LYS A C 1
ATOM 2772 O O . LYS A 1 341 ? -36.647 -12.880 96.081 1.00 83.25 341 LYS A O 1
ATOM 2777 N N . ARG A 1 342 ? -36.039 -10.959 95.085 1.00 80.62 342 ARG A N 1
ATOM 2778 C CA . ARG A 1 342 ? -36.237 -10.127 96.289 1.00 80.62 342 ARG A CA 1
ATOM 2779 C C . ARG A 1 342 ? -37.690 -10.137 96.757 1.00 80.62 342 ARG A C 1
ATOM 2781 O O . ARG A 1 342 ? -37.945 -10.236 97.955 1.00 80.62 342 ARG A O 1
ATOM 2788 N N . ASP A 1 343 ? -38.631 -10.015 95.827 1.00 78.31 343 ASP A N 1
ATOM 2789 C CA . ASP A 1 343 ? -40.054 -9.949 96.156 1.00 78.31 343 ASP A CA 1
ATOM 2790 C C . ASP A 1 343 ? -40.617 -11.335 96.553 1.00 78.31 343 ASP A C 1
ATOM 2792 O O . ASP A 1 343 ? -41.466 -11.412 97.443 1.00 78.31 343 ASP A O 1
ATOM 2796 N N . GLU A 1 344 ? -40.095 -12.438 95.998 1.00 80.31 344 GLU A N 1
ATOM 2797 C CA . GLU A 1 344 ? -40.407 -13.816 96.418 1.00 80.31 344 GLU A CA 1
ATOM 2798 C C . GLU A 1 344 ? -39.868 -14.151 97.819 1.00 80.31 344 GLU A C 1
ATOM 2800 O O . GLU A 1 344 ? -40.603 -14.700 98.644 1.00 80.31 344 GLU A O 1
ATOM 2805 N N . GLU A 1 345 ? -38.617 -13.788 98.130 1.00 80.38 345 GLU A N 1
ATOM 2806 C CA . GLU A 1 345 ? -38.030 -13.956 99.470 1.00 80.38 345 GLU A CA 1
ATOM 2807 C C . GLU A 1 345 ? -38.818 -13.163 100.530 1.00 80.38 345 GLU A C 1
ATOM 2809 O O . GLU A 1 345 ? -39.054 -13.638 101.646 1.00 80.38 345 GLU A O 1
ATOM 2814 N N . GLU A 1 346 ? -39.286 -11.958 100.195 1.00 70.69 346 GLU A N 1
ATOM 2815 C CA . GLU A 1 346 ? -40.145 -11.161 101.076 1.00 70.69 346 GLU A CA 1
ATOM 2816 C C . GLU A 1 346 ? -41.559 -11.746 101.226 1.00 70.69 346 GLU A C 1
ATOM 2818 O O . GLU A 1 346 ? -42.105 -11.731 102.336 1.00 70.69 346 GLU A O 1
ATOM 2823 N N . LEU A 1 347 ? -42.152 -12.294 100.159 1.00 72.94 347 LEU A N 1
ATOM 2824 C CA . LEU A 1 347 ? -43.443 -12.985 100.223 1.00 72.94 347 LEU A CA 1
ATOM 2825 C C . LEU A 1 347 ? -43.352 -14.224 101.128 1.00 72.94 347 LEU A C 1
ATOM 2827 O O . LEU A 1 347 ? -44.191 -14.399 102.014 1.00 72.94 347 LEU A O 1
ATOM 2831 N N . GLN A 1 348 ? -42.293 -15.026 100.987 1.00 72.69 348 GLN A N 1
ATOM 2832 C CA . GLN A 1 348 ? -42.020 -16.170 101.862 1.00 72.69 348 GLN A CA 1
ATOM 2833 C C . GLN A 1 348 ? -41.840 -15.736 103.322 1.00 72.69 348 GLN A C 1
ATOM 2835 O O . GLN A 1 348 ? -42.446 -16.326 104.217 1.00 72.69 348 GLN A O 1
ATOM 2840 N N . ASN A 1 349 ? -41.100 -14.653 103.576 1.00 70.06 349 ASN A N 1
ATOM 2841 C CA . ASN A 1 349 ? -40.939 -14.089 104.920 1.00 70.06 349 ASN A CA 1
ATOM 2842 C C . ASN A 1 349 ? -42.255 -13.561 105.523 1.00 70.06 349 ASN A C 1
ATOM 2844 O O . ASN A 1 349 ? -42.439 -13.632 106.739 1.00 70.06 349 ASN A O 1
ATOM 2848 N N . LYS A 1 350 ? -43.181 -13.034 104.710 1.00 65.81 350 LYS A N 1
ATOM 2849 C CA . LYS A 1 350 ? -44.523 -12.624 105.165 1.00 65.81 350 LYS A CA 1
ATOM 2850 C C . LYS A 1 350 ? -45.435 -13.814 105.460 1.00 65.81 350 LYS A C 1
ATOM 2852 O O . LYS A 1 350 ? -46.231 -13.732 106.392 1.00 65.81 350 LYS A O 1
ATOM 2857 N N . ILE A 1 351 ? -45.319 -14.898 104.695 1.00 61.47 351 ILE A N 1
ATOM 2858 C CA . ILE A 1 351 ? -46.085 -16.135 104.901 1.00 61.47 351 ILE A CA 1
ATOM 2859 C C . ILE A 1 351 ? -45.585 -16.887 106.147 1.00 61.47 351 ILE A C 1
ATOM 2861 O O . ILE A 1 351 ? -46.401 -17.379 106.913 1.00 61.47 351 ILE A O 1
ATOM 2865 N N . LEU A 1 352 ? -44.271 -16.898 106.404 1.00 58.03 352 LEU A N 1
ATOM 2866 C CA . LEU A 1 352 ? -43.638 -17.525 107.579 1.00 58.03 352 LEU A CA 1
ATOM 2867 C C . LEU A 1 352 ? -43.818 -16.742 108.899 1.00 58.03 352 LEU A C 1
ATOM 2869 O O . LEU A 1 352 ? -43.472 -17.254 109.962 1.00 58.03 352 LEU A O 1
ATOM 2873 N N . ARG A 1 353 ? -44.310 -15.493 108.846 1.00 53.38 353 ARG A N 1
ATOM 2874 C CA . ARG A 1 353 ? -44.580 -14.628 110.017 1.00 53.38 353 ARG A CA 1
ATOM 2875 C C . ARG A 1 353 ? -46.065 -14.548 110.411 1.00 53.38 353 ARG A C 1
ATOM 2877 O O . ARG A 1 353 ? -46.400 -13.769 111.303 1.00 53.38 353 ARG A O 1
ATOM 2884 N N . LYS A 1 354 ? -46.936 -15.314 109.754 1.00 45.66 354 LYS A N 1
ATOM 2885 C CA . LYS A 1 354 ? -48.295 -15.626 110.223 1.00 45.66 354 LYS A CA 1
ATOM 2886 C C . LYS A 1 354 ? -48.282 -16.973 110.927 1.00 45.66 354 LYS A C 1
ATOM 2888 O O . LYS A 1 354 ? -49.101 -17.121 111.859 1.00 45.66 354 LYS A O 1
#

pLDDT: mean 87.68, std 9.23, range [45.66, 97.5]